Protein AF-A0A7W0UFA8-F1 (afdb_monomer)

Solvent-accessible surface area (backbone atoms only — not comparable to full-atom values): 11078 Å² total; per-residue (Å²): 133,54,75,65,62,53,49,52,20,58,76,68,72,37,83,83,63,71,42,66,44,76,64,46,65,54,36,19,33,92,69,75,31,88,87,31,41,49,61,68,54,39,19,53,44,44,36,49,55,52,53,55,46,68,70,37,88,43,50,78,44,80,35,72,32,54,64,55,21,47,93,88,48,96,62,42,24,28,31,14,41,70,89,60,52,76,38,68,24,38,62,35,35,54,64,59,41,61,88,69,33,77,72,45,38,75,44,79,46,62,36,61,44,69,34,50,75,46,78,47,73,45,61,83,45,59,81,84,49,60,69,65,39,66,31,43,34,40,39,38,34,23,49,95,85,42,77,78,43,68,49,69,55,73,36,38,32,35,91,83,23,34,35,60,52,58,45,69,89,38,58,51,60,57,72,38,68,33,40,37,41,35,42,34,35,48,95,86,53,81,70,48,76,40,54,30,37,39,40,25,83

Mean predicted aligned error: 6.09 Å

Radius of gyration: 20.64 Å; Cα contacts (8 Å, |Δi|>4): 390; chains: 1; bounding box: 48×46×49 Å

pLDDT: mean 93.76, std 4.7, range [60.41, 98.56]

Sequence (201 aa):
MGRFEEAVDSWFKRKGTRMWITEYGHEVRQDGEPKGVSRAQQAAYATQALALAKADLRVDMFVWFVFRDHVTSEWQSGLLTRAGAPKASLAKWRAAALSVDARNAIFTLRGGTSSPSLSVPLREYATSTDVGAEVGITYRVRLRGKVVAIGQPATVLGSDAVVRFTLTGFRPARKTTYTVEIEANTANLDPVGRTLTLITT

Foldseek 3Di:
DDPVQVVVCVVVVHHLAADEQAEDFFADCVQPDVPTDHLVVRLVVLLVVLVVLVVDPSYDYHDYHAQEADPPDPGHRHCAHNVRHGGSNVVSNVVNCPVVPVQQEEAEEAAQDAFDKDKHAPVVCVVPPDFFAKKWKWKFKDAPNDTPAIDIDIFTQHPRRITMGTSHGDGGHAQGKIKMWMWIDGPPDDIDIYIYIYGHD

Secondary structure (DSSP, 8-state):
--HHHHHHHHHTTSTT--EEEEEE---BGGGT-TTSBPHHHHHHHHHHHHHHHHH-TTEEEEEES-SB--TT-S----SB-TT-PBPHHHHHHHHHHGGG-GGGPEEEE-TT-SS-EEEEE-GGGTTTS-TT-EEEEEEEEEETTEEEEEE--EEE--TTSEEEEE-TT--PPTT-EEEEEEEEE-SSS--EEEEEEEEE-

Nearest PDB structures (foldseek):
  6xi3-assembly1_AAA  TM=5.636E-01  e=5.780E-03  Marinobacter nauticus ATCC 49840
  5jtw-assembly1_A  TM=6.525E-01  e=1.842E-01  Homo sapiens
  5f7u-assembly1_A  TM=5.021E-01  e=1.279E-01  Listeria monocytogenes EGD-e
  4kwu-assembly1_A  TM=5.055E-01  e=1.631E-01  Listeria monocytogenes EGD-e
  4kmq-assembly1_A  TM=4.827E-01  e=2.210E-01  Listeria monocytogenes EGD-e

Structure (mmCIF, N/CA/C/O backbone):
data_AF-A0A7W0UFA8-F1
#
_entry.id   AF-A0A7W0UFA8-F1
#
loop_
_atom_site.group_PDB
_atom_site.id
_atom_site.type_symbol
_atom_site.label_atom_id
_atom_site.label_alt_id
_atom_site.label_comp_id
_atom_site.label_asym_id
_atom_site.label_entity_id
_atom_site.label_seq_id
_atom_site.pdbx_PDB_ins_code
_atom_site.Cartn_x
_atom_site.Cartn_y
_atom_site.Cartn_z
_atom_site.occupancy
_atom_site.B_iso_or_equiv
_atom_site.auth_seq_id
_atom_site.auth_comp_id
_atom_site.auth_asym_id
_atom_site.auth_atom_id
_atom_site.pdbx_PDB_model_num
ATOM 1 N N . MET A 1 1 ? 9.976 -24.525 6.731 1.00 60.41 1 MET A N 1
ATOM 2 C CA . MET A 1 1 ? 10.592 -23.204 6.502 1.00 60.41 1 MET A CA 1
ATOM 3 C C . MET A 1 1 ? 11.558 -23.377 5.343 1.00 60.41 1 MET A C 1
ATOM 5 O O . MET A 1 1 ? 12.129 -24.457 5.251 1.00 60.41 1 MET A O 1
ATOM 9 N N . GLY A 1 2 ? 11.623 -22.442 4.395 1.00 81.81 2 GLY A N 1
ATOM 10 C CA . GLY A 1 2 ? 12.485 -22.598 3.223 1.00 81.81 2 GLY A CA 1
ATOM 11 C C . GLY A 1 2 ? 13.965 -22.361 3.539 1.00 81.81 2 GLY A C 1
ATOM 12 O O . GLY A 1 2 ? 14.320 -21.776 4.562 1.00 81.81 2 GLY A O 1
ATOM 13 N N . ARG A 1 3 ? 14.839 -22.802 2.621 1.00 90.69 3 ARG A N 1
ATOM 14 C CA . ARG A 1 3 ? 16.299 -22.596 2.700 1.00 90.69 3 ARG A CA 1
ATOM 15 C C . ARG A 1 3 ? 16.669 -21.112 2.800 1.00 90.69 3 ARG A C 1
ATOM 17 O O . ARG A 1 3 ? 17.662 -20.767 3.430 1.00 90.69 3 ARG A O 1
ATOM 24 N N . PHE A 1 4 ? 15.889 -20.244 2.158 1.00 87.81 4 PHE A N 1
ATOM 25 C CA . PHE A 1 4 ? 16.111 -18.802 2.169 1.00 87.81 4 PHE A CA 1
ATOM 26 C C . PHE A 1 4 ? 15.917 -18.224 3.575 1.00 87.81 4 PHE A C 1
ATOM 28 O O . PHE A 1 4 ? 16.803 -17.556 4.099 1.00 87.81 4 PHE A O 1
ATOM 35 N N . GLU A 1 5 ? 14.807 -18.549 4.227 1.00 90.12 5 GLU A N 1
ATOM 36 C CA . GLU A 1 5 ? 14.469 -18.067 5.562 1.00 90.12 5 GLU A CA 1
ATOM 37 C C . GLU A 1 5 ? 15.446 -18.581 6.627 1.00 90.12 5 GLU A C 1
ATOM 39 O O . GLU A 1 5 ? 15.797 -17.843 7.549 1.00 90.12 5 GLU A O 1
ATOM 44 N N . GLU A 1 6 ? 15.916 -19.824 6.489 1.00 92.38 6 GLU A N 1
ATOM 45 C CA . GLU A 1 6 ? 16.973 -20.390 7.337 1.00 92.38 6 GLU A CA 1
ATOM 46 C C . GLU A 1 6 ? 18.308 -19.655 7.159 1.00 92.38 6 GLU A C 1
ATOM 48 O O . GLU A 1 6 ? 18.964 -19.327 8.150 1.00 92.38 6 GLU A O 1
ATOM 53 N N . ALA A 1 7 ? 18.695 -19.347 5.917 1.00 93.38 7 ALA A N 1
ATOM 54 C CA . ALA A 1 7 ? 19.919 -18.603 5.628 1.00 93.38 7 ALA A CA 1
ATOM 55 C C . ALA A 1 7 ? 19.866 -17.176 6.191 1.00 93.38 7 ALA A C 1
ATOM 57 O O . ALA A 1 7 ? 20.811 -16.738 6.846 1.00 93.38 7 ALA A O 1
ATOM 58 N N . VAL A 1 8 ? 18.741 -16.477 6.008 1.00 92.88 8 VAL A N 1
ATOM 59 C CA . VAL A 1 8 ? 18.529 -15.137 6.571 1.00 92.88 8 VAL A CA 1
ATOM 60 C C . VAL A 1 8 ? 18.618 -15.183 8.097 1.00 92.88 8 VAL A C 1
ATOM 62 O O . VAL A 1 8 ? 19.341 -14.387 8.695 1.00 92.88 8 VAL A O 1
ATOM 65 N N . ASP A 1 9 ? 17.945 -16.133 8.748 1.00 93.94 9 ASP A N 1
ATOM 66 C CA . ASP A 1 9 ? 17.995 -16.238 10.209 1.00 93.94 9 ASP A CA 1
ATOM 67 C C . ASP A 1 9 ? 19.408 -16.543 10.723 1.00 93.94 9 ASP A C 1
ATOM 69 O O . ASP A 1 9 ? 19.808 -16.031 11.772 1.00 93.94 9 ASP A O 1
ATOM 73 N N . SER A 1 10 ? 20.179 -17.335 9.972 1.00 94.69 10 SER A N 1
ATOM 74 C CA . SER A 1 10 ? 21.582 -17.623 10.266 1.00 94.69 10 SER A CA 1
ATOM 75 C C . SER A 1 10 ? 22.456 -16.370 10.161 1.00 94.69 10 SER A C 1
ATOM 77 O O . SER A 1 10 ? 23.166 -16.040 11.114 1.00 94.69 10 SER A O 1
ATOM 79 N N . TRP A 1 11 ? 22.368 -15.626 9.054 1.00 95.06 11 TRP A N 1
ATOM 80 C CA . TRP A 1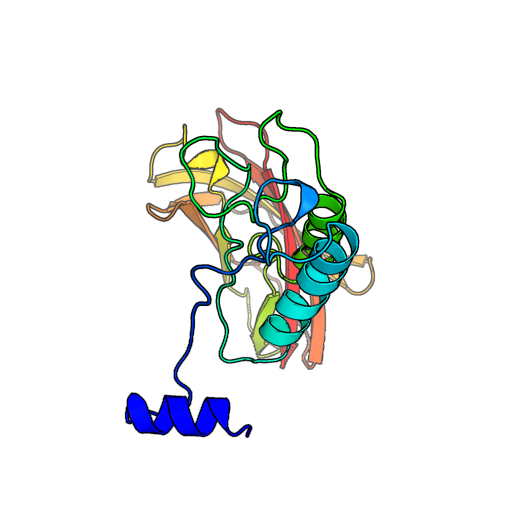 11 ? 23.177 -14.425 8.824 1.00 95.06 11 TRP A CA 1
ATOM 81 C C . TRP A 1 11 ? 22.894 -13.320 9.837 1.00 95.06 11 TRP A C 1
ATOM 83 O O . TRP A 1 11 ? 23.826 -12.718 10.370 1.00 95.06 11 TRP A O 1
ATOM 93 N N . PHE A 1 12 ? 21.620 -13.089 10.153 1.00 94.50 12 PHE A N 1
ATOM 94 C CA . PHE A 1 12 ? 21.216 -12.067 11.119 1.00 94.50 12 PHE A CA 1
ATOM 95 C C . PHE A 1 12 ? 21.231 -12.560 12.571 1.00 94.50 12 PHE A C 1
ATOM 97 O O . PHE A 1 12 ? 20.963 -11.776 13.481 1.00 94.50 12 PHE A O 1
ATOM 104 N N . LYS A 1 13 ? 21.537 -13.845 12.806 1.00 95.50 13 LYS A N 1
ATOM 105 C CA . LYS A 1 13 ? 21.514 -14.495 14.127 1.00 95.50 13 LYS A CA 1
ATOM 106 C C . LYS A 1 13 ? 20.195 -14.254 14.880 1.00 95.50 13 LYS A C 1
ATOM 108 O O . LYS A 1 13 ? 20.180 -14.098 16.101 1.00 95.50 13 LYS A O 1
ATOM 113 N N . ARG A 1 14 ? 19.075 -14.212 14.152 1.00 93.31 14 ARG A N 1
ATOM 114 C CA . ARG A 1 14 ? 17.737 -13.918 14.685 1.00 93.31 14 ARG A CA 1
ATOM 115 C C . ARG A 1 14 ? 16.679 -14.691 13.917 1.00 93.31 14 ARG A C 1
ATOM 117 O O . ARG A 1 14 ? 16.683 -14.671 12.696 1.00 93.31 14 ARG A O 1
ATOM 124 N N . LYS A 1 15 ? 15.731 -15.303 14.632 1.00 92.12 15 LYS A N 1
ATOM 125 C CA . LYS A 1 15 ? 14.577 -15.965 14.009 1.00 92.12 15 LYS A CA 1
ATOM 126 C C . LYS A 1 15 ? 13.552 -14.953 13.508 1.00 92.12 15 LYS A C 1
ATOM 128 O O . LYS A 1 15 ? 13.276 -13.964 14.188 1.00 92.12 15 LYS A O 1
ATOM 133 N N . GLY A 1 16 ? 12.939 -15.236 12.363 1.00 89.56 16 GLY A N 1
ATOM 134 C CA . GLY A 1 16 ? 11.832 -14.426 11.847 1.00 89.56 16 GLY A CA 1
ATOM 135 C C . GLY A 1 16 ? 12.276 -13.022 11.445 1.00 89.56 16 GLY A C 1
ATOM 136 O O . GLY A 1 16 ? 11.582 -12.040 11.717 1.00 89.56 16 GLY A O 1
ATOM 137 N N . THR A 1 17 ? 13.465 -12.901 10.857 1.00 91.31 17 THR A N 1
ATOM 138 C CA . THR A 1 17 ? 13.932 -11.616 10.331 1.00 91.31 17 THR A CA 1
ATOM 139 C C . THR A 1 17 ? 12.982 -11.134 9.234 1.00 91.31 17 THR A C 1
ATOM 141 O O . THR A 1 17 ? 12.703 -11.857 8.280 1.00 91.31 17 THR A O 1
ATOM 144 N N . ARG A 1 18 ? 12.441 -9.926 9.425 1.00 91.25 18 ARG A N 1
ATOM 145 C CA . ARG A 1 18 ? 11.517 -9.255 8.503 1.00 91.25 18 ARG A CA 1
ATOM 146 C C . ARG A 1 18 ? 12.339 -8.554 7.426 1.00 91.25 18 ARG A C 1
ATOM 148 O O . ARG A 1 18 ? 13.419 -8.050 7.727 1.00 91.25 18 ARG A O 1
ATOM 155 N N . MET A 1 19 ? 11.850 -8.537 6.195 1.00 90.75 19 MET A N 1
ATOM 156 C CA . MET A 1 19 ? 12.609 -8.140 5.013 1.00 90.75 19 MET A CA 1
ATOM 157 C C . MET A 1 19 ? 11.814 -7.183 4.142 1.00 90.75 19 MET A C 1
ATOM 159 O O . MET A 1 19 ? 10.598 -7.306 3.991 1.00 90.75 19 MET A O 1
ATOM 163 N N . TRP A 1 20 ? 12.527 -6.240 3.539 1.00 94.94 20 TRP A N 1
ATOM 164 C CA . TRP A 1 20 ? 12.010 -5.352 2.508 1.00 94.94 20 TRP A CA 1
ATOM 165 C C . TRP A 1 20 ? 12.733 -5.675 1.206 1.00 94.94 20 TRP A C 1
ATOM 167 O O . TRP A 1 20 ? 13.962 -5.692 1.169 1.00 94.94 20 TRP A O 1
ATOM 177 N N . ILE A 1 21 ? 11.979 -5.913 0.137 1.00 95.19 21 ILE A N 1
ATOM 178 C CA . ILE A 1 21 ? 12.517 -5.951 -1.222 1.00 95.19 21 ILE A CA 1
ATOM 179 C C . ILE A 1 21 ? 12.482 -4.509 -1.712 1.00 95.19 21 ILE A C 1
ATOM 181 O O . ILE A 1 21 ? 11.461 -4.025 -2.203 1.00 95.19 21 ILE A O 1
ATOM 185 N N . THR A 1 22 ? 13.572 -3.791 -1.462 1.00 94.94 22 THR A N 1
ATOM 186 C CA . THR A 1 22 ? 13.651 -2.344 -1.694 1.00 94.94 22 THR A CA 1
ATOM 187 C C . THR A 1 22 ? 13.805 -1.985 -3.162 1.00 94.94 22 THR A C 1
ATOM 189 O O . THR A 1 22 ? 13.474 -0.866 -3.533 1.00 94.94 22 THR A O 1
ATOM 192 N N . GLU A 1 23 ? 14.274 -2.919 -3.990 1.00 93.25 23 GLU A N 1
ATOM 193 C CA . GLU A 1 23 ? 14.414 -2.748 -5.433 1.00 93.25 23 GLU A CA 1
ATOM 194 C C . GLU A 1 23 ? 14.242 -4.104 -6.128 1.00 93.25 23 GLU A C 1
ATOM 196 O O . GLU A 1 23 ? 14.901 -5.087 -5.784 1.00 93.25 23 GLU A O 1
ATOM 201 N N . TYR A 1 24 ? 13.342 -4.171 -7.108 1.00 95.00 24 TYR A N 1
ATOM 202 C CA . TYR A 1 24 ? 13.196 -5.323 -7.993 1.00 95.00 24 TYR A CA 1
ATOM 203 C C . TYR A 1 24 ? 12.727 -4.894 -9.377 1.00 95.00 24 TYR A C 1
ATOM 205 O O . TYR A 1 24 ? 11.734 -4.182 -9.506 1.00 95.00 24 TYR A O 1
ATOM 213 N N . GLY A 1 25 ? 13.368 -5.384 -10.430 1.00 94.81 25 GLY A N 1
ATOM 214 C CA . GLY A 1 25 ? 12.921 -5.152 -11.796 1.00 94.81 25 GLY A CA 1
ATOM 215 C C . GLY A 1 25 ? 13.626 -6.079 -12.772 1.00 94.81 25 GLY A C 1
ATOM 216 O O . 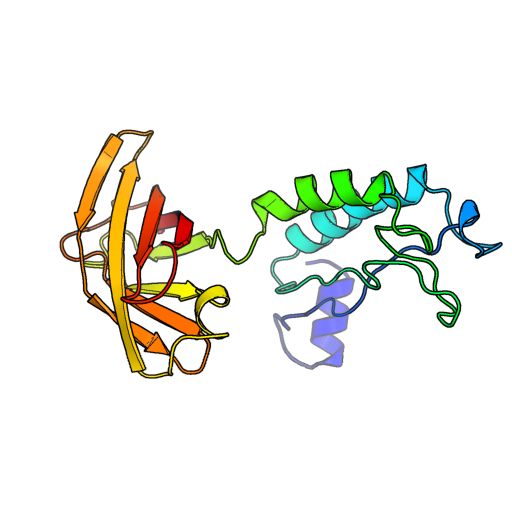GLY A 1 25 ? 14.730 -6.548 -12.512 1.00 94.81 25 GLY A O 1
ATOM 217 N N . HIS A 1 26 ? 12.988 -6.331 -13.912 1.00 95.62 26 HIS A N 1
ATOM 218 C CA . HIS A 1 26 ? 13.623 -7.038 -15.020 1.00 95.62 26 HIS A CA 1
ATOM 219 C C . HIS A 1 26 ? 13.903 -6.075 -16.162 1.00 95.62 26 HIS A C 1
ATOM 221 O O . HIS A 1 26 ? 12.975 -5.451 -16.687 1.00 95.62 26 HIS A O 1
ATOM 227 N N . GLU A 1 27 ? 15.174 -6.005 -16.534 1.00 94.88 27 GLU A N 1
ATOM 228 C CA . GLU A 1 27 ? 15.679 -5.367 -17.744 1.00 94.88 27 GLU A CA 1
ATOM 229 C C . GLU A 1 27 ? 14.989 -5.906 -18.991 1.00 94.88 27 GLU A C 1
ATOM 231 O O . GLU A 1 27 ? 14.721 -7.108 -19.101 1.00 94.88 27 GLU A O 1
ATOM 236 N N . VAL A 1 28 ? 14.719 -5.027 -19.952 1.00 95.38 28 VAL A N 1
ATOM 237 C CA . VAL A 1 28 ? 13.964 -5.379 -21.153 1.00 95.38 28 VAL A CA 1
ATOM 238 C C . VAL A 1 28 ? 14.796 -5.197 -22.414 1.00 95.38 28 VAL A C 1
ATOM 240 O O . VAL A 1 28 ? 15.276 -4.108 -22.724 1.00 95.38 28 VAL A O 1
ATOM 243 N N . ARG A 1 29 ? 14.871 -6.258 -23.222 1.00 95.12 29 ARG A N 1
ATOM 244 C CA . ARG A 1 29 ? 15.657 -6.271 -24.461 1.00 95.12 29 ARG A CA 1
ATOM 245 C C . ARG A 1 29 ? 15.218 -5.242 -25.478 1.00 95.12 29 ARG A C 1
ATOM 247 O O . ARG A 1 29 ? 16.051 -4.568 -26.071 1.00 95.12 29 ARG A O 1
ATOM 254 N N . GLN A 1 30 ? 13.911 -5.101 -25.666 1.00 93.69 30 GLN A N 1
ATOM 255 C CA . GLN A 1 30 ? 13.349 -4.119 -26.594 1.00 93.69 30 GLN A CA 1
ATOM 256 C C . GLN A 1 30 ? 13.585 -2.666 -26.155 1.00 93.69 30 GLN A C 1
ATOM 258 O O . GLN A 1 30 ? 13.349 -1.766 -26.955 1.00 93.69 30 GLN A O 1
ATOM 263 N N . ASP A 1 31 ? 14.010 -2.443 -24.908 1.00 91.88 31 ASP A N 1
ATOM 264 C CA . ASP A 1 31 ? 14.190 -1.114 -24.320 1.00 91.88 31 ASP A CA 1
ATOM 265 C C . ASP A 1 31 ? 15.667 -0.716 -24.177 1.00 91.88 31 ASP A C 1
ATOM 267 O O . ASP A 1 31 ? 15.958 0.374 -23.692 1.00 91.88 31 ASP A O 1
ATOM 271 N N . GLY A 1 32 ? 16.593 -1.547 -24.670 1.00 89.00 32 GLY A N 1
ATOM 272 C CA . GLY A 1 32 ? 18.019 -1.223 -24.732 1.00 89.00 32 GLY A CA 1
ATOM 273 C C . GLY A 1 32 ? 18.937 -2.191 -23.994 1.00 89.00 32 GLY A C 1
ATOM 274 O O . GLY A 1 32 ? 20.137 -1.965 -24.032 1.00 89.00 32 GLY A O 1
ATOM 275 N N . GLU A 1 33 ? 18.405 -3.262 -23.391 1.00 92.69 33 GLU A N 1
ATOM 276 C CA . GLU A 1 33 ? 19.184 -4.214 -22.583 1.00 92.69 33 GLU A CA 1
ATOM 277 C C . GLU A 1 33 ? 19.422 -5.530 -23.333 1.00 92.69 33 GLU A C 1
ATOM 279 O O . GLU A 1 33 ? 18.569 -6.417 -23.291 1.00 92.69 33 GLU A O 1
ATOM 284 N N . PRO A 1 34 ? 20.556 -5.750 -24.025 1.00 91.81 34 PRO A N 1
ATOM 285 C CA . PRO A 1 34 ? 20.700 -6.879 -24.954 1.00 91.81 34 PRO A CA 1
ATOM 286 C C . PRO A 1 34 ? 20.419 -8.255 -24.324 1.00 91.81 34 PRO A C 1
ATOM 288 O O . PRO A 1 34 ? 19.867 -9.150 -24.975 1.00 91.81 34 PRO A O 1
ATOM 291 N N . LYS A 1 35 ? 20.748 -8.409 -23.035 1.00 94.19 35 LYS A N 1
ATOM 292 C CA . LYS A 1 35 ? 20.532 -9.629 -22.238 1.00 94.19 35 LYS A CA 1
ATOM 293 C C . LYS A 1 35 ? 19.223 -9.628 -21.439 1.00 94.19 35 LYS A C 1
ATOM 295 O O . LYS A 1 35 ? 18.912 -10.624 -20.792 1.00 94.19 35 LYS A O 1
ATOM 300 N N . GLY A 1 36 ? 18.444 -8.554 -21.524 1.00 95.12 36 GLY A N 1
ATOM 301 C CA . GLY A 1 36 ? 17.157 -8.408 -20.864 1.00 95.12 36 GLY A CA 1
ATOM 302 C C . GLY A 1 36 ? 16.108 -9.395 -21.372 1.00 95.12 36 GLY A C 1
ATOM 303 O O . GLY A 1 36 ? 16.267 -10.083 -22.390 1.00 95.12 36 GLY A O 1
ATOM 304 N N . VAL A 1 37 ? 14.993 -9.454 -20.656 1.00 97.25 37 VAL A N 1
ATOM 305 C CA . VAL A 1 37 ? 13.836 -10.275 -21.014 1.00 97.25 37 VAL A CA 1
ATOM 306 C C . VAL A 1 37 ? 12.999 -9.588 -22.095 1.00 97.25 37 VAL A C 1
ATOM 308 O O . VAL A 1 37 ? 13.169 -8.409 -22.397 1.00 97.25 37 VAL A O 1
ATOM 311 N N . SER A 1 38 ? 12.062 -10.312 -22.703 1.00 97.31 38 SER A N 1
ATOM 312 C CA . SER A 1 38 ? 11.037 -9.663 -23.528 1.00 97.31 38 SER A CA 1
ATOM 313 C C . SER A 1 38 ? 10.046 -8.871 -22.665 1.00 97.31 38 SER A C 1
ATOM 315 O O . SER A 1 38 ? 9.770 -9.251 -21.528 1.00 97.31 38 SER A O 1
ATOM 317 N N . ARG A 1 39 ? 9.408 -7.831 -23.218 1.00 95.75 39 ARG A N 1
ATOM 318 C CA . ARG A 1 39 ? 8.292 -7.124 -22.544 1.00 95.75 39 ARG A CA 1
ATOM 319 C C . ARG A 1 39 ? 7.181 -8.065 -22.048 1.00 95.75 39 ARG A C 1
ATOM 321 O O . ARG A 1 39 ? 6.591 -7.818 -21.000 1.00 95.75 39 ARG A O 1
ATOM 328 N N . ALA A 1 40 ? 6.906 -9.149 -22.777 1.00 97.19 40 ALA A N 1
ATOM 329 C CA . ALA A 1 40 ? 5.928 -10.159 -22.369 1.00 97.19 40 ALA A CA 1
ATOM 330 C C . ALA A 1 40 ? 6.391 -10.945 -21.130 1.00 97.19 40 ALA A C 1
ATOM 332 O O . ALA A 1 40 ? 5.624 -11.111 -20.182 1.00 97.19 40 ALA A O 1
ATOM 333 N N . GLN A 1 41 ? 7.659 -11.365 -21.101 1.00 98.19 41 GLN A N 1
ATOM 334 C CA . GLN A 1 41 ? 8.260 -11.998 -19.924 1.00 98.19 41 GLN A CA 1
ATOM 335 C C . GLN A 1 41 ? 8.299 -11.043 -18.730 1.00 98.19 41 GLN A C 1
ATOM 337 O O . GLN A 1 41 ? 7.919 -11.446 -17.638 1.00 98.19 41 GLN A O 1
ATOM 342 N N . GLN A 1 42 ? 8.659 -9.771 -18.933 1.00 97.88 42 GLN A N 1
ATOM 343 C CA . GLN A 1 42 ? 8.627 -8.758 -17.874 1.00 97.88 42 GLN A CA 1
ATOM 344 C C . GLN A 1 42 ? 7.233 -8.668 -17.233 1.00 97.88 42 GLN A C 1
ATOM 346 O O . GLN A 1 42 ? 7.106 -8.624 -16.012 1.00 97.88 42 GLN A O 1
ATOM 351 N N . ALA A 1 43 ? 6.174 -8.686 -18.049 1.00 97.62 43 ALA A N 1
ATOM 352 C CA . ALA A 1 43 ? 4.799 -8.637 -17.564 1.00 97.62 43 ALA A CA 1
ATOM 353 C C . ALA A 1 43 ? 4.391 -9.895 -16.779 1.00 97.62 43 ALA A C 1
ATOM 355 O O . ALA A 1 43 ? 3.707 -9.778 -15.763 1.00 97.62 43 ALA A O 1
ATOM 356 N N . ALA A 1 44 ? 4.821 -11.082 -17.218 1.00 97.94 44 ALA A N 1
ATOM 357 C CA . ALA A 1 44 ? 4.598 -12.328 -16.485 1.00 97.94 44 ALA A CA 1
ATOM 358 C C . ALA A 1 44 ? 5.352 -12.339 -15.146 1.00 97.94 44 ALA A C 1
ATOM 360 O O . ALA A 1 44 ? 4.774 -12.648 -14.101 1.00 97.94 44 ALA A O 1
ATOM 361 N N . TYR A 1 45 ? 6.622 -11.933 -15.162 1.00 97.38 45 TYR A N 1
ATOM 362 C CA . TYR A 1 45 ? 7.465 -11.911 -13.974 1.00 97.38 45 TYR A CA 1
ATOM 363 C C . TYR A 1 45 ? 7.026 -10.857 -12.957 1.00 97.38 45 TYR A C 1
ATOM 365 O O . TYR A 1 45 ? 7.101 -11.125 -11.765 1.00 97.38 45 TYR A O 1
ATOM 373 N N . ALA A 1 46 ? 6.471 -9.716 -13.381 1.00 95.38 46 ALA A N 1
ATOM 374 C CA . ALA A 1 46 ? 5.894 -8.735 -12.458 1.00 95.38 46 ALA A CA 1
ATOM 375 C C . ALA A 1 46 ? 4.786 -9.342 -11.576 1.00 95.38 46 ALA A C 1
ATOM 377 O O . ALA A 1 46 ? 4.740 -9.097 -10.372 1.00 95.38 46 ALA A O 1
ATOM 378 N N . THR A 1 47 ? 3.915 -10.177 -12.154 1.00 95.69 47 THR A N 1
ATOM 379 C CA . THR A 1 47 ? 2.895 -10.906 -11.386 1.00 95.69 47 THR A CA 1
ATOM 380 C C . THR A 1 47 ? 3.516 -12.003 -10.520 1.00 95.69 47 THR A C 1
ATOM 382 O O . THR A 1 47 ? 3.158 -12.130 -9.350 1.00 95.69 47 THR A O 1
ATOM 385 N N . GLN A 1 48 ? 4.450 -12.784 -11.070 1.00 97.19 48 GLN A N 1
ATOM 386 C CA . GLN A 1 48 ? 5.095 -13.887 -10.354 1.00 97.19 48 GLN A CA 1
ATOM 387 C C . GLN A 1 48 ? 5.894 -13.407 -9.136 1.00 97.19 48 GLN A C 1
ATOM 389 O O . GLN A 1 48 ? 5.741 -13.961 -8.050 1.00 97.19 48 GLN A O 1
ATOM 394 N N . ALA A 1 49 ? 6.717 -12.372 -9.299 1.00 95.50 49 ALA A N 1
ATOM 395 C CA . ALA A 1 49 ? 7.566 -11.828 -8.246 1.00 95.50 49 ALA A CA 1
ATOM 396 C C . ALA A 1 49 ? 6.737 -11.334 -7.059 1.00 95.50 49 ALA A C 1
ATOM 398 O O . ALA A 1 49 ? 7.026 -11.679 -5.914 1.00 95.50 49 ALA A O 1
ATOM 399 N N . LEU A 1 50 ? 5.657 -10.596 -7.332 1.00 94.38 50 LEU A N 1
ATOM 400 C CA . LEU A 1 50 ? 4.786 -10.106 -6.272 1.00 94.38 50 LEU A CA 1
ATOM 401 C C . LEU A 1 50 ? 4.002 -11.238 -5.596 1.00 94.38 50 LEU A C 1
ATOM 403 O O . LEU A 1 50 ? 3.789 -11.188 -4.389 1.00 94.38 50 LEU A O 1
ATOM 407 N N . ALA A 1 51 ? 3.606 -12.279 -6.337 1.00 95.06 51 ALA A N 1
ATOM 408 C CA . ALA A 1 51 ? 2.966 -13.459 -5.755 1.00 95.06 51 ALA A CA 1
ATOM 409 C C . ALA A 1 51 ? 3.911 -14.229 -4.816 1.00 95.06 51 ALA A C 1
ATOM 411 O O . ALA A 1 51 ? 3.486 -14.639 -3.737 1.00 95.06 51 ALA A O 1
ATOM 412 N N . LEU A 1 52 ? 5.185 -14.381 -5.195 1.00 94.06 52 LEU A N 1
ATOM 413 C CA . LEU A 1 52 ? 6.213 -14.991 -4.347 1.00 94.06 52 LEU A CA 1
ATOM 414 C C . LEU A 1 52 ? 6.454 -14.158 -3.084 1.00 94.06 52 LEU A C 1
ATOM 416 O O . LEU A 1 52 ? 6.412 -14.701 -1.985 1.00 94.06 52 LEU A O 1
ATOM 420 N N . ALA A 1 53 ? 6.623 -12.842 -3.232 1.00 93.94 53 ALA A N 1
ATOM 421 C CA . ALA A 1 53 ? 6.803 -11.932 -2.105 1.00 93.94 53 ALA A CA 1
ATOM 422 C C . ALA A 1 53 ? 5.600 -11.951 -1.151 1.00 93.94 53 ALA A C 1
ATOM 424 O O . ALA A 1 53 ? 5.770 -12.036 0.057 1.00 93.94 53 ALA A O 1
ATOM 425 N N . LYS A 1 54 ? 4.376 -11.947 -1.690 1.00 90.94 54 LYS A N 1
ATOM 426 C CA . LYS A 1 54 ? 3.137 -12.025 -0.905 1.00 90.94 54 LYS A CA 1
ATOM 427 C C . LYS A 1 54 ? 3.013 -13.330 -0.110 1.00 90.94 54 LYS A C 1
ATOM 429 O O . LYS A 1 54 ? 2.377 -13.338 0.941 1.00 90.94 54 LYS A O 1
ATOM 434 N N . ALA A 1 55 ? 3.544 -14.436 -0.628 1.00 91.00 55 ALA A N 1
ATOM 435 C CA . ALA A 1 55 ? 3.468 -15.737 0.031 1.00 91.00 55 ALA A CA 1
ATOM 436 C C . ALA A 1 55 ? 4.428 -15.857 1.229 1.00 91.00 55 ALA A C 1
ATOM 438 O O . ALA A 1 55 ? 4.169 -16.654 2.131 1.00 91.00 55 ALA A O 1
ATOM 439 N N . ASP A 1 56 ? 5.504 -15.066 1.260 1.00 90.31 56 ASP A N 1
ATOM 440 C CA . ASP A 1 56 ? 6.447 -15.030 2.375 1.00 90.31 56 ASP A CA 1
ATOM 441 C C . ASP A 1 56 ? 6.033 -13.972 3.412 1.00 90.31 56 ASP A C 1
ATOM 443 O O . ASP A 1 56 ? 6.174 -12.768 3.210 1.00 90.31 56 ASP A O 1
ATOM 447 N N . LEU A 1 57 ? 5.570 -14.430 4.579 1.00 86.88 57 LEU A N 1
ATOM 448 C CA . LEU A 1 57 ? 5.131 -13.571 5.689 1.00 86.88 57 LEU A CA 1
ATOM 449 C C . LEU A 1 57 ? 6.254 -12.722 6.312 1.00 86.88 57 LEU A C 1
ATOM 451 O O . LEU A 1 57 ? 5.993 -11.907 7.205 1.00 86.88 57 LEU A O 1
ATOM 455 N N . ARG A 1 58 ? 7.509 -12.933 5.908 1.00 90.62 58 ARG A N 1
ATOM 456 C CA . ARG A 1 58 ? 8.639 -12.100 6.316 1.00 90.62 58 ARG A CA 1
ATOM 457 C C . ARG A 1 58 ? 8.812 -10.876 5.427 1.00 90.62 58 ARG A C 1
ATOM 459 O O . ARG A 1 58 ? 9.514 -9.965 5.857 1.00 90.62 58 ARG A O 1
ATOM 466 N N . VAL A 1 59 ? 8.214 -10.838 4.236 1.00 92.69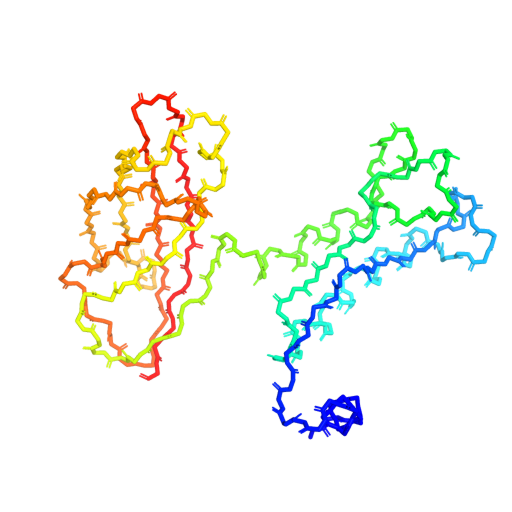 59 VAL A N 1
ATOM 467 C CA . VAL A 1 59 ? 8.320 -9.697 3.321 1.00 92.69 59 VAL A CA 1
ATOM 468 C C . VAL A 1 59 ? 7.246 -8.662 3.643 1.00 92.69 59 VAL A C 1
ATOM 470 O O . VAL A 1 59 ? 6.053 -8.911 3.497 1.00 92.69 59 VAL A O 1
ATOM 473 N N . ASP A 1 60 ? 7.688 -7.472 4.039 1.00 89.88 60 ASP A N 1
ATOM 474 C CA . ASP A 1 60 ? 6.797 -6.382 4.464 1.00 89.88 60 ASP A CA 1
ATOM 475 C C . ASP A 1 60 ? 6.572 -5.334 3.389 1.00 89.88 60 ASP A C 1
ATOM 477 O O . ASP A 1 60 ? 5.579 -4.608 3.409 1.00 89.88 60 ASP A O 1
ATOM 481 N N . MET A 1 61 ? 7.517 -5.234 2.461 1.00 91.94 61 MET A N 1
ATOM 482 C CA . MET A 1 61 ? 7.501 -4.236 1.412 1.00 91.94 61 MET A CA 1
ATOM 483 C C . MET A 1 61 ? 8.142 -4.801 0.155 1.00 91.94 61 MET A C 1
ATOM 485 O O . MET A 1 61 ? 9.158 -5.494 0.217 1.00 91.94 61 MET A O 1
ATOM 489 N N . PHE A 1 62 ? 7.550 -4.454 -0.982 1.00 94.62 62 PHE A N 1
ATOM 490 C CA . PHE A 1 62 ? 8.099 -4.705 -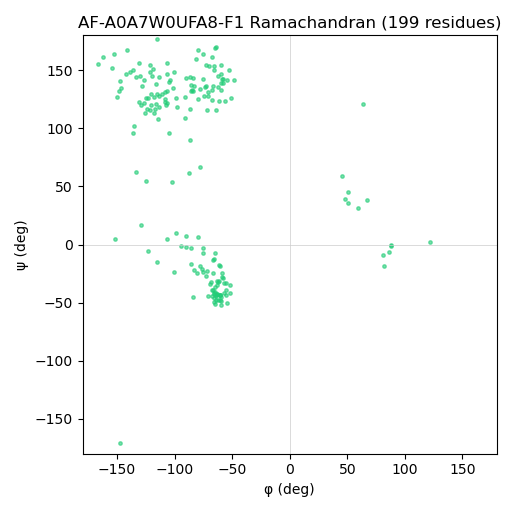2.301 1.00 94.62 62 PHE A CA 1
ATOM 491 C C . PHE A 1 62 ? 8.039 -3.410 -3.099 1.00 94.62 62 PHE A C 1
ATOM 493 O O . PHE A 1 62 ? 6.960 -2.852 -3.307 1.00 94.62 62 PHE A O 1
ATOM 500 N N . VAL A 1 63 ? 9.188 -2.956 -3.582 1.00 94.38 63 VAL A N 1
ATOM 501 C CA . VAL A 1 63 ? 9.306 -1.767 -4.421 1.00 94.38 63 VAL A CA 1
ATOM 502 C C . VAL A 1 63 ? 9.812 -2.185 -5.795 1.00 94.38 63 VAL A C 1
ATOM 504 O O . VAL A 1 63 ? 10.887 -2.767 -5.939 1.00 94.38 63 VAL A O 1
ATOM 507 N N . TRP A 1 64 ? 9.014 -1.888 -6.822 1.00 94.56 64 TRP A N 1
ATOM 508 C CA . TRP A 1 64 ? 9.441 -2.064 -8.205 1.00 94.56 64 TRP A CA 1
ATOM 509 C C . TRP A 1 64 ? 10.490 -1.005 -8.561 1.00 94.56 64 TRP A C 1
ATOM 511 O O . TRP A 1 64 ? 10.257 0.192 -8.382 1.00 94.56 64 TRP A O 1
ATOM 521 N N . PHE A 1 65 ? 11.630 -1.449 -9.080 1.00 90.38 65 PHE A N 1
ATOM 522 C CA . PHE A 1 65 ? 12.740 -0.595 -9.470 1.00 90.38 65 PHE A CA 1
ATOM 523 C C . PHE A 1 65 ? 12.473 0.047 -10.836 1.00 90.38 65 PHE A C 1
ATOM 525 O O . PHE A 1 65 ? 12.209 -0.646 -11.823 1.00 90.38 65 PHE A O 1
ATOM 532 N N . VAL A 1 66 ? 12.555 1.383 -10.858 1.00 92.81 66 VAL A N 1
ATOM 533 C CA . VAL A 1 66 ? 12.245 2.292 -11.975 1.00 92.81 66 VAL A CA 1
ATOM 534 C C . VAL A 1 66 ? 10.771 2.258 -12.405 1.00 92.81 66 VAL A C 1
ATOM 536 O O . VAL A 1 66 ? 10.230 1.248 -12.843 1.00 92.81 66 VAL A O 1
ATOM 539 N N . PHE A 1 67 ? 10.091 3.407 -12.342 1.00 95.44 67 PHE A N 1
ATOM 540 C CA . PHE A 1 67 ? 8.727 3.517 -12.874 1.00 95.44 67 PHE A CA 1
ATOM 541 C C . PHE A 1 67 ? 8.717 3.796 -14.382 1.00 95.44 67 PHE A C 1
ATOM 543 O O . PHE A 1 67 ? 7.991 3.142 -15.131 1.00 95.44 67 PHE A O 1
ATOM 550 N N . ARG A 1 68 ? 9.557 4.731 -14.835 1.00 96.62 68 ARG A N 1
ATOM 551 C CA . ARG A 1 68 ? 9.761 5.079 -16.243 1.00 96.62 68 ARG A CA 1
ATOM 552 C C . ARG A 1 68 ? 11.232 4.915 -16.583 1.00 96.62 68 ARG A C 1
ATOM 554 O O . ARG A 1 68 ? 12.071 5.513 -15.918 1.00 96.62 68 ARG A O 1
ATOM 561 N N . ASP A 1 69 ? 11.506 4.137 -17.621 1.00 96.00 69 ASP A N 1
ATOM 562 C CA . ASP A 1 69 ? 12.830 4.032 -18.228 1.00 96.00 69 ASP A CA 1
ATOM 563 C C . ASP A 1 69 ? 13.432 5.418 -18.488 1.00 96.00 69 ASP A C 1
ATOM 565 O O . ASP A 1 69 ? 12.736 6.340 -18.921 1.00 96.00 69 ASP A O 1
ATOM 569 N N . HIS A 1 70 ? 14.736 5.566 -18.279 1.00 93.56 70 HIS A N 1
ATOM 570 C CA . HIS A 1 70 ? 15.416 6.841 -18.477 1.00 93.56 70 HIS A CA 1
ATOM 571 C C . HIS A 1 70 ? 16.658 6.674 -19.344 1.00 93.56 70 HIS A C 1
ATOM 573 O O . HIS A 1 70 ? 17.346 5.660 -19.260 1.00 93.56 70 HIS A O 1
ATOM 579 N N . VAL A 1 71 ? 16.963 7.678 -20.171 1.00 88.38 71 VAL A N 1
ATOM 580 C CA . VAL A 1 71 ? 18.106 7.631 -21.100 1.00 88.38 71 VAL A CA 1
ATOM 581 C C . VAL A 1 71 ? 19.451 7.532 -20.378 1.00 88.38 71 VAL A C 1
ATOM 583 O O . VAL A 1 71 ? 20.366 6.906 -20.891 1.00 88.38 71 VAL A O 1
ATOM 586 N N . THR A 1 72 ? 19.553 8.109 -19.178 1.00 88.81 72 THR A N 1
ATOM 587 C CA . THR A 1 72 ? 20.769 8.052 -18.348 1.00 88.81 72 THR A CA 1
ATOM 588 C C . THR A 1 72 ? 20.795 6.861 -17.394 1.00 88.81 72 THR A C 1
ATOM 590 O O . THR A 1 72 ? 21.736 6.733 -16.621 1.00 88.81 72 THR A O 1
ATOM 593 N N . SER A 1 73 ? 19.741 6.042 -17.365 1.00 86.06 73 SER A N 1
ATOM 594 C CA . SER A 1 73 ? 19.732 4.840 -16.540 1.00 86.06 73 SER A CA 1
ATOM 595 C C . SER A 1 73 ? 20.388 3.708 -17.317 1.00 86.06 73 SER A C 1
ATOM 597 O O . SER A 1 73 ? 20.037 3.461 -18.467 1.00 86.06 73 SER A O 1
ATOM 599 N N . GLU A 1 74 ? 21.300 2.992 -16.674 1.00 84.31 74 GLU A N 1
ATOM 600 C CA . GLU A 1 74 ? 21.863 1.750 -17.211 1.00 84.31 74 GLU A CA 1
ATOM 601 C C . GLU A 1 74 ? 20.925 0.549 -17.006 1.00 84.31 74 GLU A C 1
ATOM 603 O O . GLU A 1 74 ? 21.334 -0.571 -17.257 1.00 84.31 74 GLU A O 1
ATOM 608 N N . TRP A 1 75 ? 19.696 0.769 -16.511 1.00 89.19 75 TRP A N 1
ATOM 609 C CA . TRP A 1 75 ? 18.770 -0.302 -16.153 1.00 89.19 75 TRP A CA 1
ATOM 610 C C . TRP A 1 75 ? 17.343 -0.011 -16.637 1.00 89.19 75 TRP A C 1
ATOM 612 O O . TRP A 1 75 ? 16.551 0.679 -15.984 1.00 89.19 75 TRP A O 1
ATOM 622 N N . GLN A 1 76 ? 16.975 -0.552 -17.797 1.00 94.06 76 GLN A N 1
ATOM 623 C CA . GLN A 1 76 ? 15.668 -0.308 -18.429 1.00 94.06 76 GLN A CA 1
ATOM 624 C C . GLN A 1 76 ? 14.584 -1.296 -17.948 1.00 94.06 76 GLN A C 1
ATOM 626 O O . GLN A 1 76 ? 14.029 -2.083 -18.726 1.00 94.06 76 GLN A O 1
ATOM 631 N N . SER A 1 77 ? 14.275 -1.279 -16.644 1.00 95.62 77 SER A N 1
ATOM 632 C CA . SER A 1 77 ? 13.228 -2.117 -16.021 1.00 95.62 77 SER A CA 1
ATOM 633 C C . SER A 1 77 ? 11.895 -1.410 -15.787 1.00 95.62 77 SER A C 1
ATOM 635 O O . SER A 1 77 ? 11.010 -1.965 -15.128 1.00 95.62 77 SER A O 1
ATOM 637 N N . GLY A 1 78 ? 11.725 -0.205 -16.324 1.00 96.75 78 GLY A N 1
ATOM 638 C CA . GLY A 1 78 ? 10.543 0.620 -16.141 1.00 96.75 78 GLY A CA 1
ATOM 639 C C . GLY A 1 78 ? 9.245 -0.104 -16.479 1.00 96.75 78 GLY A C 1
ATOM 640 O O . GLY A 1 78 ? 9.200 -0.961 -17.366 1.00 96.75 78 GLY A O 1
ATOM 641 N N . LEU A 1 79 ? 8.166 0.280 -15.797 1.00 97.31 79 LEU A N 1
ATOM 642 C CA . LEU A 1 79 ? 6.792 -0.060 -16.187 1.00 97.31 79 LEU A CA 1
ATOM 643 C C . LEU A 1 79 ? 6.300 0.830 -17.341 1.00 97.31 79 LEU A C 1
ATOM 645 O O . LEU A 1 79 ? 5.348 0.484 -18.043 1.00 97.31 79 LEU A O 1
ATOM 649 N N . LEU A 1 80 ? 6.968 1.964 -17.555 1.00 97.69 80 LEU A N 1
ATOM 650 C CA . LEU A 1 80 ? 6.841 2.829 -18.719 1.00 97.69 80 LEU A CA 1
ATOM 651 C C . LEU A 1 80 ? 8.147 2.817 -19.521 1.00 97.69 80 LEU A C 1
ATOM 653 O O . LEU A 1 80 ? 9.235 2.788 -18.949 1.00 97.69 80 LEU A O 1
ATOM 657 N N . THR A 1 81 ? 8.027 2.887 -20.844 1.00 95.69 81 THR A N 1
ATOM 658 C CA . THR A 1 81 ? 9.149 3.157 -21.763 1.00 95.69 81 THR A CA 1
ATOM 659 C C . THR A 1 81 ? 9.740 4.556 -21.544 1.00 95.69 81 THR A C 1
ATOM 661 O O . THR A 1 81 ? 9.113 5.398 -20.896 1.00 95.69 81 THR A O 1
ATOM 664 N N . ARG A 1 82 ? 10.888 4.857 -22.173 1.00 94.25 82 ARG A N 1
ATOM 665 C CA . ARG A 1 82 ? 11.538 6.185 -22.114 1.00 94.25 82 ARG A CA 1
ATOM 666 C C . ARG A 1 82 ? 10.616 7.325 -22.552 1.00 94.25 82 ARG A C 1
ATOM 668 O O . ARG A 1 82 ? 10.583 8.378 -21.925 1.00 94.25 82 ARG A O 1
ATOM 675 N N . ALA A 1 83 ? 9.808 7.084 -23.586 1.00 94.31 83 ALA A N 1
ATOM 676 C CA . ALA A 1 83 ? 8.816 8.037 -24.089 1.00 94.31 83 ALA A CA 1
ATOM 677 C C . ALA A 1 83 ? 7.563 8.144 -23.196 1.00 94.31 83 ALA A C 1
ATOM 679 O O . ALA A 1 83 ? 6.660 8.927 -23.471 1.00 94.31 83 ALA A O 1
ATOM 680 N N . GLY A 1 84 ? 7.473 7.341 -22.133 1.00 95.69 84 GLY A N 1
ATOM 681 C CA . GLY A 1 84 ? 6.339 7.325 -21.220 1.00 95.69 84 GLY A CA 1
ATOM 682 C C . GLY A 1 84 ? 5.193 6.408 -21.608 1.00 95.69 84 GLY A C 1
ATOM 683 O O . GLY A 1 84 ? 4.241 6.306 -20.837 1.00 95.69 84 GLY A O 1
ATOM 684 N N . ALA A 1 85 ? 5.281 5.718 -22.746 1.00 96.88 85 ALA A N 1
ATOM 685 C CA . ALA A 1 85 ? 4.280 4.734 -23.133 1.00 96.88 85 ALA A CA 1
ATOM 686 C C . ALA A 1 85 ? 4.236 3.581 -22.109 1.00 96.88 85 ALA A C 1
ATOM 688 O O . ALA A 1 85 ? 5.304 3.090 -21.717 1.00 96.88 85 ALA A O 1
ATOM 689 N N . PRO A 1 86 ? 3.042 3.132 -21.682 1.00 97.75 86 PRO A N 1
ATOM 690 C CA . PRO A 1 86 ? 2.909 2.032 -20.739 1.00 97.75 86 PRO A CA 1
ATOM 691 C C . PRO A 1 86 ? 3.358 0.710 -21.360 1.00 97.75 86 PRO A C 1
ATOM 693 O O . PRO A 1 86 ? 2.941 0.349 -22.460 1.00 97.75 86 PRO A O 1
ATOM 696 N N . LYS A 1 87 ? 4.181 -0.047 -20.631 1.00 97.12 87 LYS A N 1
ATOM 697 C CA . LYS A 1 87 ? 4.487 -1.441 -20.965 1.00 97.12 87 LYS A CA 1
ATOM 698 C C . LYS A 1 87 ? 3.365 -2.347 -20.449 1.00 97.12 87 LYS A C 1
ATOM 700 O O . LYS A 1 87 ? 2.641 -2.002 -19.514 1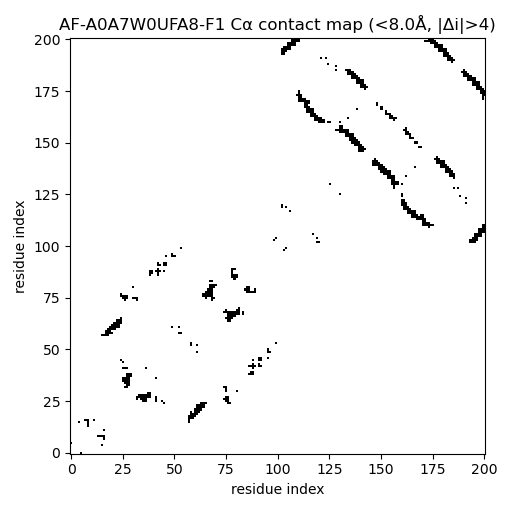.00 97.12 87 LYS A O 1
ATOM 705 N N . ALA A 1 88 ? 3.249 -3.554 -21.007 1.00 97.12 88 ALA A N 1
ATOM 706 C CA . ALA A 1 88 ? 2.273 -4.550 -20.543 1.00 97.12 88 ALA A CA 1
ATOM 707 C C . ALA A 1 88 ? 2.444 -4.905 -19.049 1.00 97.12 88 ALA A C 1
ATOM 709 O O . ALA A 1 88 ? 1.471 -5.232 -18.363 1.00 97.12 88 ALA A O 1
ATOM 710 N N . SER A 1 89 ? 3.671 -4.793 -18.534 1.00 97.25 89 SER A N 1
ATOM 711 C CA . SER A 1 89 ? 4.003 -4.982 -17.123 1.00 97.25 89 SER A CA 1
ATOM 712 C C . SER A 1 89 ? 3.298 -3.990 -16.200 1.00 97.25 89 SER A C 1
ATOM 714 O O . SER A 1 89 ? 2.928 -4.393 -15.103 1.00 97.25 89 SER A O 1
ATOM 716 N N . LEU A 1 90 ? 2.998 -2.755 -16.627 1.00 97.62 90 LEU A N 1
ATOM 717 C CA . LEU A 1 90 ? 2.270 -1.789 -15.793 1.00 97.62 90 LEU A CA 1
ATOM 718 C C . LEU A 1 90 ? 0.883 -2.309 -15.399 1.00 97.62 90 LEU A C 1
ATOM 720 O O . LEU A 1 90 ? 0.501 -2.256 -14.230 1.00 97.62 90 LEU A O 1
ATOM 724 N N . ALA A 1 91 ? 0.118 -2.810 -16.371 1.00 97.06 91 ALA A N 1
ATOM 725 C CA . ALA A 1 91 ? -1.230 -3.313 -16.122 1.00 97.06 91 ALA A CA 1
ATOM 726 C C . ALA A 1 91 ? -1.202 -4.559 -15.221 1.00 97.06 91 ALA A C 1
ATOM 728 O O . ALA A 1 91 ? -1.994 -4.665 -14.283 1.00 97.06 91 ALA A O 1
ATOM 729 N N . LYS A 1 92 ? -0.255 -5.474 -15.468 1.00 97.12 92 LYS A N 1
ATOM 730 C CA . LYS A 1 92 ? -0.063 -6.686 -14.658 1.00 97.12 92 LYS A CA 1
ATOM 731 C C . LYS A 1 92 ? 0.389 -6.373 -13.233 1.00 97.12 92 LYS A C 1
ATOM 733 O O . LYS A 1 92 ? -0.156 -6.950 -12.295 1.00 97.12 92 LYS A O 1
ATOM 738 N N . TRP A 1 93 ? 1.316 -5.430 -13.072 1.00 95.31 93 TRP A N 1
ATOM 739 C CA . TRP A 1 93 ? 1.776 -4.936 -11.778 1.00 95.31 93 TRP A CA 1
ATOM 740 C C . TRP A 1 93 ? 0.622 -4.337 -10.974 1.00 95.31 93 TRP A C 1
ATOM 742 O O . TRP A 1 93 ? 0.365 -4.775 -9.856 1.00 95.31 93 TRP A O 1
ATOM 752 N N . ARG A 1 94 ? -0.137 -3.403 -11.568 1.00 93.88 94 ARG A N 1
ATOM 753 C CA . ARG A 1 94 ? -1.301 -2.782 -10.918 1.00 93.88 94 ARG A CA 1
ATOM 754 C C . ARG A 1 94 ? -2.293 -3.832 -10.433 1.00 93.88 94 ARG A C 1
ATOM 756 O O . ARG A 1 94 ? -2.671 -3.800 -9.271 1.00 93.88 94 ARG A O 1
ATOM 763 N N . ALA A 1 95 ? -2.680 -4.771 -11.297 1.00 93.56 95 ALA A N 1
ATOM 764 C CA . ALA A 1 95 ? -3.634 -5.818 -10.940 1.00 93.56 95 ALA A CA 1
ATOM 765 C C . ALA A 1 95 ? -3.131 -6.707 -9.789 1.00 93.56 95 ALA A C 1
ATOM 767 O O . ALA A 1 95 ? -3.888 -6.994 -8.864 1.00 93.56 95 ALA A O 1
ATOM 768 N N . ALA A 1 96 ? -1.857 -7.111 -9.816 1.00 92.81 96 ALA A N 1
ATOM 769 C CA . ALA A 1 96 ? -1.269 -7.941 -8.766 1.00 92.81 96 ALA A CA 1
ATOM 770 C C . ALA A 1 96 ? -1.153 -7.187 -7.424 1.00 92.81 96 ALA A C 1
ATOM 772 O O . ALA A 1 96 ? -1.435 -7.755 -6.365 1.00 92.81 96 ALA A O 1
ATOM 773 N N . ALA A 1 97 ? -0.796 -5.900 -7.472 1.00 91.56 97 ALA A N 1
ATOM 774 C CA . ALA A 1 97 ? -0.577 -5.063 -6.296 1.00 91.56 97 ALA A CA 1
ATOM 775 C C . ALA A 1 97 ? -1.860 -4.679 -5.551 1.00 91.56 97 ALA A C 1
ATOM 777 O O . ALA A 1 97 ? -1.794 -4.426 -4.354 1.00 91.56 97 ALA A O 1
ATOM 778 N N . LEU A 1 98 ? -3.032 -4.697 -6.201 1.00 86.31 98 LEU A N 1
ATOM 779 C CA . LEU A 1 98 ? -4.306 -4.318 -5.566 1.00 86.31 98 LEU A CA 1
ATOM 780 C C . LEU A 1 98 ? -4.570 -5.057 -4.248 1.00 86.31 98 LEU A C 1
ATOM 782 O O . LEU A 1 98 ? -5.012 -4.451 -3.277 1.00 86.31 98 LEU A O 1
ATOM 786 N N . SER A 1 99 ? -4.283 -6.362 -4.205 1.00 82.62 99 SER A N 1
ATOM 787 C CA . SER A 1 99 ? -4.545 -7.198 -3.023 1.00 82.62 99 SER A CA 1
ATOM 788 C C . SER A 1 99 ? -3.566 -6.989 -1.862 1.00 82.62 99 SER A C 1
ATOM 790 O O . SER A 1 99 ? -3.755 -7.577 -0.800 1.00 82.62 99 SER A O 1
ATOM 792 N N . VAL A 1 100 ? -2.508 -6.208 -2.084 1.00 84.00 100 VAL A N 1
ATOM 793 C CA . VAL A 1 100 ? -1.445 -5.897 -1.117 1.00 84.00 100 VAL A CA 1
ATOM 794 C C . VAL A 1 100 ? -1.200 -4.388 -1.026 1.00 84.00 100 VAL A C 1
ATOM 796 O O . VAL A 1 100 ? -0.170 -3.951 -0.522 1.00 84.00 100 VAL A O 1
ATOM 799 N N . ASP A 1 101 ? -2.141 -3.579 -1.519 1.00 84.56 101 ASP A N 1
ATOM 800 C CA . ASP A 1 101 ? -2.070 -2.128 -1.419 1.00 84.56 101 ASP A CA 1
ATOM 801 C C . ASP A 1 101 ? -2.130 -1.733 0.058 1.00 84.56 101 ASP A C 1
ATOM 803 O O . ASP A 1 101 ? -3.142 -1.939 0.728 1.00 84.56 101 ASP A O 1
ATOM 807 N N . ALA A 1 102 ? -1.048 -1.143 0.565 1.00 77.69 102 ALA A N 1
ATOM 808 C CA . ALA A 1 102 ? -0.951 -0.717 1.957 1.00 77.69 102 ALA A CA 1
ATOM 809 C C . ALA A 1 102 ? -2.013 0.332 2.345 1.00 77.69 102 ALA A C 1
ATOM 811 O O . ALA A 1 102 ? -2.294 0.513 3.529 1.00 77.69 102 ALA A O 1
ATOM 812 N N . ARG A 1 103 ? -2.639 1.008 1.370 1.00 82.06 103 ARG A N 1
ATOM 813 C CA . ARG A 1 103 ? -3.781 1.908 1.602 1.00 82.06 103 ARG A CA 1
ATOM 814 C C . ARG A 1 103 ? -5.064 1.136 1.926 1.00 82.06 103 ARG A C 1
ATOM 816 O O . ARG A 1 103 ? -5.913 1.650 2.645 1.00 82.06 103 ARG A O 1
ATOM 823 N N . ASN A 1 104 ? -5.181 -0.103 1.452 1.00 82.69 104 ASN A N 1
ATOM 824 C CA . ASN A 1 104 ? -6.298 -1.014 1.707 1.00 82.69 104 ASN A CA 1
ATOM 825 C C . ASN A 1 104 ? -5.903 -2.065 2.756 1.00 82.69 104 ASN A C 1
ATOM 827 O O . ASN A 1 104 ? -5.975 -3.273 2.522 1.00 82.69 104 ASN A O 1
ATOM 831 N N . ALA A 1 105 ? -5.421 -1.595 3.908 1.00 84.12 105 ALA A N 1
ATOM 832 C CA . ALA A 1 105 ? -4.781 -2.443 4.905 1.00 84.12 105 ALA A CA 1
ATOM 833 C C . ALA A 1 105 ? -5.693 -3.563 5.447 1.00 84.12 105 ALA A C 1
ATOM 835 O O . ALA A 1 105 ? -6.908 -3.403 5.617 1.00 84.12 105 ALA A O 1
ATOM 836 N N . ILE A 1 106 ? -5.062 -4.698 5.763 1.00 87.75 106 ILE A N 1
ATOM 837 C CA . ILE A 1 106 ? -5.674 -5.824 6.470 1.00 87.75 106 ILE A CA 1
ATOM 838 C C . ILE A 1 106 ? -5.305 -5.712 7.952 1.00 87.75 106 ILE A C 1
ATOM 840 O O . ILE A 1 106 ? -4.135 -5.793 8.317 1.00 87.75 106 ILE A O 1
ATOM 844 N N . PHE A 1 107 ? -6.307 -5.557 8.810 1.00 90.12 107 PHE A N 1
ATOM 845 C CA . PHE A 1 107 ? -6.160 -5.541 10.259 1.00 90.12 107 PHE A CA 1
ATOM 846 C C . PHE A 1 107 ? -6.512 -6.910 10.826 1.00 90.12 107 PHE A C 1
ATOM 848 O O . PHE A 1 107 ? -7.618 -7.401 10.608 1.00 90.12 107 PHE A O 1
ATOM 855 N N . THR A 1 108 ? -5.604 -7.495 11.604 1.00 91.62 108 THR A N 1
ATOM 856 C CA . THR A 1 108 ? -5.875 -8.715 12.373 1.00 91.62 108 THR A CA 1
ATOM 857 C C . THR A 1 108 ? -6.002 -8.358 13.846 1.00 91.62 108 THR A C 1
ATOM 859 O O . THR A 1 108 ? -5.066 -7.815 14.430 1.00 91.62 108 THR A O 1
ATOM 862 N N . LEU A 1 109 ? -7.140 -8.668 14.468 1.00 94.00 109 LEU A N 1
ATOM 863 C CA . LEU A 1 109 ? -7.349 -8.432 15.900 1.00 94.00 109 LEU A CA 1
ATOM 864 C C . LEU A 1 109 ? -8.126 -9.559 16.577 1.00 94.00 109 LEU A C 1
ATOM 866 O O . LEU A 1 109 ? -8.717 -10.412 15.927 1.00 94.00 109 LEU A O 1
ATOM 870 N N . ARG A 1 110 ? -8.149 -9.569 17.909 1.00 95.81 110 ARG A N 1
ATOM 871 C CA . ARG A 1 110 ? -8.911 -10.559 18.679 1.00 95.81 110 ARG A CA 1
ATOM 872 C C . ARG A 1 110 ? -10.415 -10.299 18.560 1.00 95.81 110 ARG A C 1
ATOM 874 O O . ARG A 1 110 ? -10.867 -9.180 18.826 1.00 95.81 110 ARG A O 1
ATOM 881 N N . GLY A 1 111 ? -11.212 -11.322 18.255 1.00 96.12 111 GLY A N 1
ATOM 882 C CA . GLY A 1 111 ? -12.669 -11.193 18.304 1.00 96.12 111 GLY A CA 1
ATOM 883 C C . GLY A 1 111 ? -13.173 -10.813 19.703 1.00 96.12 111 GLY A C 1
ATOM 884 O O . GLY A 1 111 ? -12.694 -11.321 20.719 1.00 96.12 111 GLY A O 1
ATOM 885 N N . GLY A 1 112 ? -14.151 -9.912 19.761 1.00 96.44 112 GLY A N 1
ATOM 886 C CA . GLY A 1 112 ? -14.701 -9.346 20.994 1.00 96.44 112 GLY A CA 1
ATOM 887 C C . GLY A 1 112 ? -13.969 -8.102 21.510 1.00 96.44 112 GLY A C 1
ATOM 888 O O . GLY A 1 112 ? -14.383 -7.545 22.527 1.00 96.44 112 GLY A O 1
ATOM 889 N N . THR A 1 113 ? -12.911 -7.641 20.833 1.00 97.12 113 THR A N 1
ATOM 890 C CA . THR A 1 113 ? -12.265 -6.354 21.150 1.00 97.12 113 THR A CA 1
ATOM 891 C C . THR A 1 113 ? -13.294 -5.225 21.080 1.00 97.12 113 THR A C 1
ATOM 893 O O . THR A 1 113 ? -13.955 -5.058 20.060 1.00 97.12 113 THR A O 1
ATOM 896 N N . SER A 1 114 ? -13.466 -4.470 22.164 1.00 97.06 114 SER A N 1
ATOM 897 C CA . SER A 1 114 ? -14.381 -3.324 22.180 1.00 97.06 114 SER A CA 1
ATOM 898 C C . SER A 1 114 ? -13.740 -2.131 21.481 1.00 97.06 114 SER A C 1
ATOM 900 O O . SER A 1 114 ? -12.588 -1.827 21.780 1.00 97.06 114 SER A O 1
ATOM 902 N N . SER A 1 115 ? -14.482 -1.450 20.605 1.00 97.06 115 SER A N 1
ATOM 903 C CA . SER A 1 115 ? -14.069 -0.208 19.936 1.00 97.06 115 SER A CA 1
ATOM 904 C C . SER A 1 115 ? -12.634 -0.259 19.383 1.00 97.06 115 SER A C 1
ATOM 906 O O . SER A 1 115 ? -11.788 0.530 19.808 1.00 97.06 115 SER A O 1
ATOM 908 N N . PRO A 1 116 ? -12.312 -1.209 18.483 1.00 97.19 116 PRO A N 1
ATOM 909 C CA . PRO A 1 116 ? -10.944 -1.407 18.014 1.00 97.19 116 PRO A CA 1
ATOM 910 C C . PRO A 1 116 ? -10.369 -0.143 17.359 1.00 97.19 116 PRO A C 1
ATOM 912 O O . PRO A 1 116 ? -11.079 0.572 16.650 1.00 97.19 116 PRO A O 1
ATOM 915 N N . SER A 1 117 ? -9.079 0.108 17.595 1.00 96.25 117 SER A N 1
ATOM 916 C CA . SER A 1 117 ? -8.335 1.232 17.016 1.00 96.25 117 SER A CA 1
ATOM 917 C C . SER A 1 117 ? -7.773 0.872 15.643 1.00 96.25 117 S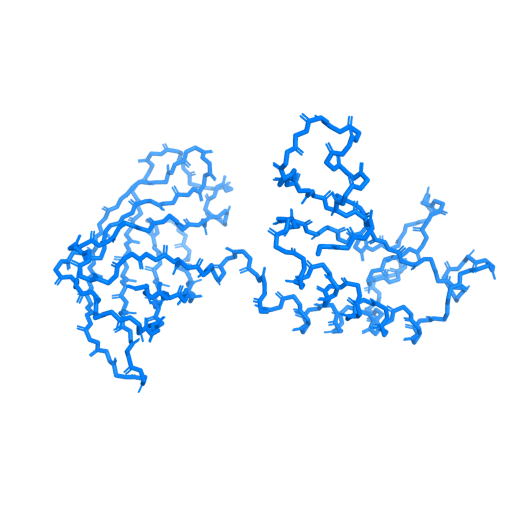ER A C 1
ATOM 919 O O . SER A 1 117 ? -7.245 -0.228 15.458 1.00 96.25 117 SER A O 1
ATOM 921 N N . LEU A 1 118 ? -7.880 1.800 14.696 1.00 95.44 118 LEU A N 1
ATOM 922 C CA . LEU A 1 118 ? -7.341 1.702 13.346 1.00 95.44 118 LEU A CA 1
ATOM 923 C C . LEU A 1 118 ? -6.342 2.835 13.097 1.00 95.44 118 LEU A C 1
ATOM 925 O O . LEU A 1 118 ? -6.544 3.966 13.540 1.00 95.44 118 LEU A O 1
ATOM 929 N N . SER A 1 119 ? -5.298 2.523 12.331 1.00 95.25 119 SER A N 1
ATOM 930 C CA . SER A 1 119 ? -4.286 3.476 11.867 1.00 95.25 119 SER A CA 1
ATOM 931 C C . SER A 1 119 ? -4.328 3.533 10.348 1.00 95.25 119 SER A C 1
ATOM 933 O O . SER A 1 119 ? -4.007 2.544 9.690 1.00 95.25 119 SER A O 1
ATOM 935 N N . VAL A 1 120 ? -4.739 4.661 9.779 1.00 94.12 120 VAL A N 1
ATOM 936 C CA . VAL A 1 120 ? -5.039 4.765 8.347 1.00 94.12 120 VAL A CA 1
ATOM 937 C C . VAL A 1 120 ? -4.150 5.824 7.697 1.00 94.12 120 VAL A C 1
ATOM 939 O O . VAL A 1 120 ? -4.204 6.986 8.102 1.00 94.12 120 VAL A O 1
ATOM 942 N N . PRO A 1 121 ? -3.316 5.460 6.705 1.00 93.62 121 PRO A N 1
ATOM 943 C CA . PRO A 1 121 ? -2.458 6.421 6.028 1.00 93.62 121 PRO A CA 1
ATOM 944 C C . PRO A 1 121 ? -3.269 7.310 5.076 1.00 93.62 121 PRO A C 1
ATOM 946 O O . PRO A 1 121 ? -3.972 6.812 4.189 1.00 93.62 121 PRO A O 1
ATOM 949 N N . LEU A 1 122 ? -3.106 8.625 5.221 1.00 92.75 122 LEU A N 1
ATOM 950 C CA . LEU A 1 122 ? -3.704 9.687 4.404 1.00 92.75 122 LEU A CA 1
ATOM 951 C C . LEU A 1 122 ? -2.597 10.597 3.851 1.00 92.75 122 LEU A C 1
ATOM 953 O O . LEU A 1 122 ? -2.590 11.808 4.061 1.00 92.75 122 LEU A O 1
ATOM 957 N N . ARG A 1 123 ? -1.610 9.999 3.170 1.00 91.12 123 ARG A N 1
ATOM 958 C CA . ARG A 1 123 ? -0.430 10.718 2.651 1.00 91.12 123 ARG A CA 1
ATOM 959 C C . ARG A 1 123 ? -0.790 11.840 1.677 1.00 91.12 123 ARG A C 1
ATOM 961 O O . ARG A 1 123 ? -0.028 12.787 1.558 1.00 91.12 123 ARG A O 1
ATOM 968 N N . GLU A 1 124 ? -1.944 11.749 1.027 1.00 90.06 124 GLU A N 1
ATOM 969 C CA . GLU A 1 124 ? -2.514 12.778 0.159 1.00 90.06 124 GLU A CA 1
ATOM 970 C C . GLU A 1 124 ? -2.742 14.104 0.900 1.00 90.06 124 GLU A C 1
ATOM 972 O O . GLU A 1 124 ? -2.659 15.158 0.287 1.00 90.06 124 GLU A O 1
ATOM 977 N N . TYR A 1 125 ? -2.971 14.074 2.216 1.00 92.75 125 TYR A N 1
ATOM 978 C CA . TYR A 1 125 ? -3.113 15.289 3.021 1.00 92.75 125 TYR A CA 1
ATOM 979 C C . TYR A 1 125 ? -1.773 15.880 3.454 1.00 92.75 125 TYR A C 1
ATOM 981 O O . TYR A 1 125 ? -1.689 17.081 3.688 1.00 92.75 125 TYR A O 1
ATOM 989 N N . ALA A 1 126 ? -0.697 15.090 3.485 1.00 89.62 126 ALA A N 1
ATOM 990 C CA . ALA A 1 126 ? 0.612 15.551 3.953 1.00 89.62 126 ALA A CA 1
ATOM 991 C C . ALA A 1 126 ? 1.255 16.628 3.064 1.00 89.62 126 ALA A C 1
ATOM 993 O O . ALA A 1 126 ? 2.250 17.230 3.455 1.00 89.62 126 ALA A O 1
ATOM 994 N N . THR A 1 127 ? 0.721 16.863 1.864 1.00 87.12 127 THR A N 1
ATOM 995 C CA . THR A 1 127 ? 1.218 17.897 0.950 1.00 87.12 127 THR A CA 1
ATOM 996 C C . THR A 1 127 ? 0.721 19.299 1.288 1.00 87.12 127 THR A C 1
ATOM 998 O O . THR A 1 127 ? 1.336 20.271 0.864 1.00 87.12 127 THR A O 1
ATOM 1001 N N . SER A 1 128 ? -0.414 19.413 1.977 1.00 88.06 128 SER A N 1
ATOM 1002 C CA . SER A 1 128 ? -1.170 20.674 2.081 1.00 88.06 128 SER A CA 1
ATOM 1003 C C . SER A 1 128 ? -1.989 20.808 3.369 1.00 88.06 128 SER A C 1
ATOM 1005 O O . SER A 1 128 ? -2.731 21.773 3.528 1.00 88.06 128 SER A O 1
ATOM 1007 N N . THR A 1 129 ? -1.874 19.849 4.286 1.00 91.50 129 THR A N 1
ATOM 1008 C CA . THR A 1 129 ? -2.497 19.871 5.612 1.00 91.50 129 THR A CA 1
ATOM 1009 C C . THR A 1 129 ? -1.409 19.793 6.673 1.00 91.50 129 THR A C 1
ATOM 1011 O O . THR A 1 129 ? -0.561 18.899 6.628 1.00 91.50 129 THR A O 1
ATOM 1014 N N . ASP A 1 130 ? -1.453 20.711 7.636 1.00 93.56 130 ASP A N 1
ATOM 1015 C CA . ASP A 1 130 ? -0.494 20.747 8.733 1.00 93.56 130 ASP A CA 1
ATOM 1016 C C . ASP A 1 130 ? -0.621 19.527 9.651 1.00 93.56 130 ASP A C 1
ATOM 1018 O O . ASP A 1 130 ? -1.698 18.959 9.864 1.00 93.56 130 ASP A O 1
ATOM 1022 N N . VAL A 1 131 ? 0.502 19.147 10.257 1.00 95.31 131 VAL A N 1
ATOM 1023 C CA . VAL A 1 131 ? 0.509 18.161 11.340 1.00 95.31 131 VAL A CA 1
ATOM 1024 C C . VAL A 1 131 ? -0.348 18.675 12.494 1.00 95.31 131 VAL A C 1
ATOM 1026 O O . VAL A 1 131 ? -0.208 19.817 12.923 1.00 95.31 131 VAL A O 1
ATOM 1029 N N . GLY A 1 132 ? -1.217 17.818 13.028 1.00 95.94 132 GLY A N 1
ATOM 1030 C CA . GLY A 1 132 ? -2.143 18.174 14.100 1.00 95.94 132 GLY A CA 1
ATOM 1031 C C . GLY A 1 132 ? -3.456 18.795 13.620 1.00 95.94 132 GLY A C 1
ATOM 1032 O O . GLY A 1 132 ? -4.357 18.964 14.438 1.00 95.94 132 GLY A O 1
ATOM 1033 N N . ALA A 1 133 ? -3.605 19.089 12.324 1.00 95.25 133 ALA A N 1
ATOM 1034 C CA . ALA A 1 133 ? -4.876 19.552 11.782 1.00 95.25 133 ALA A CA 1
ATOM 1035 C C . ALA A 1 133 ? -5.970 18.490 11.954 1.00 95.25 133 ALA A C 1
ATOM 1037 O O . ALA A 1 133 ? -5.712 17.284 11.850 1.00 95.25 133 ALA A O 1
ATOM 1038 N N . GLU A 1 134 ? -7.194 18.952 12.204 1.00 96.56 134 GLU A N 1
ATOM 1039 C CA . GLU A 1 134 ? -8.353 18.083 12.373 1.00 96.56 134 GLU A CA 1
ATOM 1040 C C . GLU A 1 134 ? -8.705 17.367 11.060 1.00 96.56 134 GLU A C 1
ATOM 1042 O O . GLU A 1 134 ? -8.730 17.957 9.977 1.00 96.56 134 GLU A O 1
ATOM 1047 N N . VAL A 1 135 ? -8.995 16.074 11.177 1.00 97.25 135 VAL A N 1
ATOM 1048 C CA . VAL A 1 135 ? -9.486 15.216 10.105 1.00 97.25 135 VAL A CA 1
ATOM 1049 C C . VAL A 1 135 ? -10.798 14.594 10.564 1.00 97.25 135 VAL A C 1
ATOM 1051 O O . VAL A 1 135 ? -10.833 13.812 11.522 1.00 97.25 135 VAL A O 1
ATOM 1054 N N . GLY A 1 136 ? -11.872 14.922 9.853 1.00 97.31 136 GLY A N 1
ATOM 1055 C CA . GLY A 1 136 ? -13.155 14.249 9.989 1.00 97.31 136 GLY A CA 1
ATOM 1056 C C . GLY A 1 136 ? -13.077 12.863 9.362 1.00 97.31 136 GLY A C 1
ATOM 1057 O O . GLY A 1 136 ? -12.501 12.690 8.288 1.00 97.31 136 GLY A O 1
ATOM 1058 N N . ILE A 1 137 ? -13.630 11.861 10.036 1.00 97.94 137 ILE A N 1
ATOM 1059 C CA . ILE A 1 137 ? -13.691 10.486 9.549 1.00 97.94 137 ILE A CA 1
ATOM 1060 C C . ILE A 1 137 ? -15.145 10.055 9.562 1.00 97.94 137 ILE A C 1
ATOM 1062 O O . ILE A 1 137 ? -15.770 10.083 10.609 1.00 97.94 137 ILE A O 1
ATOM 1066 N N . THR A 1 138 ? -15.668 9.568 8.444 1.00 98.00 138 THR A N 1
ATOM 1067 C CA . THR A 1 138 ? -16.885 8.753 8.407 1.00 98.00 138 THR A CA 1
ATOM 1068 C C . THR A 1 138 ? -16.488 7.320 8.090 1.00 98.00 138 THR A C 1
ATOM 1070 O O . THR A 1 138 ? -15.837 7.072 7.078 1.00 98.00 138 THR A O 1
ATOM 1073 N N . TYR A 1 139 ? -16.888 6.356 8.920 1.00 98.12 139 TYR A N 1
ATOM 1074 C CA . TYR A 1 139 ? -16.644 4.939 8.647 1.00 98.12 139 TYR A CA 1
ATOM 1075 C C . TYR A 1 139 ? -17.938 4.129 8.572 1.00 98.12 139 TYR A C 1
ATOM 1077 O O . TYR A 1 139 ? -18.905 4.401 9.283 1.00 98.12 139 TYR A O 1
ATOM 1085 N N . ARG A 1 140 ? -17.937 3.076 7.750 1.00 98.50 140 ARG A N 1
ATOM 1086 C CA . ARG A 1 140 ? -18.983 2.047 7.690 1.00 98.50 140 ARG A CA 1
ATOM 1087 C C . ARG A 1 140 ? -18.341 0.671 7.769 1.00 98.50 140 ARG A C 1
ATOM 1089 O O . ARG A 1 140 ? -17.553 0.293 6.907 1.00 98.50 140 ARG A O 1
ATOM 1096 N N . VAL A 1 141 ? -18.700 -0.098 8.790 1.00 98.44 141 VAL A N 1
ATOM 1097 C CA . VAL A 1 141 ? -18.296 -1.501 8.914 1.00 98.44 141 VAL A CA 1
ATOM 1098 C C . VAL A 1 141 ? -19.359 -2.366 8.259 1.00 98.44 141 VAL A C 1
ATOM 1100 O O . VAL A 1 141 ? -20.536 -2.275 8.611 1.00 98.44 141 VAL A O 1
ATOM 1103 N N . ARG A 1 142 ? -18.954 -3.235 7.336 1.00 98.56 142 ARG A N 1
ATOM 1104 C CA . ARG A 1 142 ? -19.830 -4.169 6.635 1.00 98.56 142 ARG A CA 1
ATOM 1105 C C . ARG A 1 142 ? -19.488 -5.615 6.945 1.00 98.56 142 ARG A C 1
ATOM 1107 O O . ARG A 1 142 ? -18.328 -6.016 6.909 1.00 98.56 142 ARG A O 1
ATOM 1114 N N . LEU A 1 143 ? -20.527 -6.414 7.151 1.00 97.94 143 LEU A N 1
ATOM 1115 C CA . LEU A 1 143 ? -20.465 -7.869 7.185 1.00 97.94 143 LEU A CA 1
ATOM 1116 C C . LEU A 1 143 ? -21.313 -8.411 6.036 1.00 97.94 143 LEU A C 1
ATOM 1118 O O . LEU A 1 143 ? -22.525 -8.200 6.008 1.00 97.94 143 LEU A O 1
ATOM 1122 N N . ARG A 1 144 ? -20.681 -9.108 5.082 1.00 95.25 144 ARG A N 1
ATOM 1123 C CA . ARG A 1 144 ? -21.365 -9.680 3.903 1.00 95.25 144 ARG A CA 1
ATOM 1124 C C . ARG A 1 144 ? -22.241 -8.639 3.177 1.00 95.25 144 ARG A C 1
ATOM 1126 O O . ARG A 1 144 ? -23.407 -8.8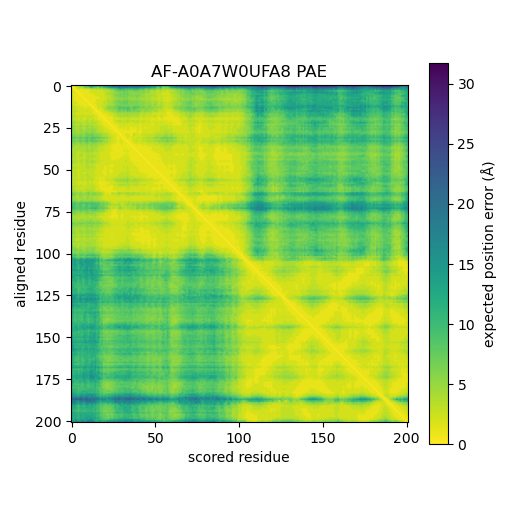83 2.886 1.00 95.25 144 ARG A O 1
ATOM 1133 N N . GLY A 1 145 ? -21.690 -7.441 2.970 1.00 93.69 145 GLY A N 1
ATOM 1134 C CA . GLY A 1 145 ? -22.356 -6.314 2.304 1.00 93.69 145 GLY A CA 1
ATOM 1135 C C . GLY A 1 145 ? -23.303 -5.483 3.181 1.00 93.69 145 GLY A C 1
ATOM 1136 O O . GLY A 1 145 ? -23.563 -4.325 2.852 1.00 93.69 145 GLY A O 1
ATOM 1137 N N . LYS A 1 146 ? -23.770 -6.003 4.324 1.00 97.62 146 LYS A N 1
ATOM 1138 C CA . LYS A 1 146 ? -24.662 -5.274 5.241 1.00 97.62 146 LYS A CA 1
ATOM 1139 C C . LYS A 1 146 ? -23.865 -4.394 6.194 1.00 97.62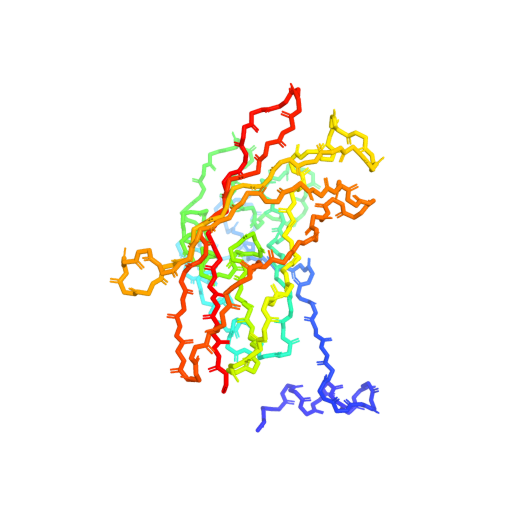 146 LYS A C 1
ATOM 1141 O O . LYS A 1 146 ? -22.913 -4.878 6.800 1.00 97.62 146 LYS A O 1
ATOM 1146 N N . VAL A 1 147 ? -24.267 -3.134 6.353 1.00 98.25 147 VAL A N 1
ATOM 1147 C CA . VAL A 1 147 ? -23.681 -2.236 7.361 1.00 98.25 147 VAL A CA 1
ATOM 1148 C C . VAL A 1 147 ? -24.066 -2.739 8.753 1.00 98.25 147 VAL A C 1
ATOM 1150 O O . VAL A 1 147 ? -25.246 -2.924 9.036 1.00 98.25 147 VAL A O 1
ATOM 1153 N N . VAL A 1 148 ? -23.069 -2.983 9.600 1.00 98.12 148 VAL A N 1
ATOM 1154 C CA . VAL A 1 148 ? -23.227 -3.458 10.987 1.00 98.12 148 VAL A CA 1
ATOM 1155 C C . VAL A 1 148 ? -22.741 -2.443 12.021 1.00 98.12 148 VAL A C 1
ATOM 1157 O O . VAL A 1 148 ? -23.060 -2.578 13.197 1.00 98.12 148 VAL A O 1
ATOM 1160 N N . ALA A 1 149 ? -21.983 -1.432 11.596 1.00 98.12 149 ALA A N 1
ATOM 1161 C CA . ALA A 1 149 ? -21.645 -0.266 12.403 1.00 98.12 149 ALA A CA 1
ATOM 1162 C C . ALA A 1 149 ? -21.342 0.933 11.498 1.00 98.12 149 ALA A C 1
ATOM 1164 O O . ALA A 1 149 ? -20.879 0.773 10.366 1.00 98.12 149 ALA A O 1
ATOM 1165 N N . ILE A 1 150 ? -21.584 2.129 12.019 1.00 98.25 150 ILE A N 1
ATOM 1166 C CA . ILE A 1 150 ? -21.273 3.414 11.396 1.00 98.25 150 ILE A CA 1
ATOM 1167 C C . ILE A 1 150 ? -20.818 4.367 12.497 1.00 98.25 150 ILE A C 1
ATOM 1169 O O . ILE A 1 150 ? -21.306 4.284 13.624 1.00 98.25 150 ILE A O 1
ATOM 1173 N N . GLY A 1 151 ? -19.899 5.267 12.182 1.00 97.88 151 GLY A N 1
ATOM 1174 C CA . GLY A 1 151 ? -19.492 6.312 13.109 1.00 97.88 151 GLY A CA 1
ATOM 1175 C C . GLY A 1 151 ? -18.784 7.449 12.398 1.00 97.88 151 GLY A C 1
ATOM 1176 O O . GLY A 1 151 ? -18.336 7.294 11.260 1.00 97.88 151 GLY A O 1
ATOM 1177 N N . GLN A 1 152 ? -18.722 8.589 13.084 1.00 97.56 152 GLN A N 1
ATOM 1178 C CA . GLN A 1 152 ? -18.154 9.820 12.544 1.00 97.56 152 GLN A CA 1
ATOM 1179 C C . GLN A 1 152 ? -17.188 10.506 13.529 1.00 97.56 152 GLN A C 1
ATOM 1181 O O . GLN A 1 152 ? -17.507 11.579 14.041 1.00 97.56 152 GLN A O 1
ATOM 1186 N N . PRO A 1 153 ? -16.065 9.872 13.919 1.00 97.12 153 PRO A N 1
ATOM 1187 C CA . PRO A 1 153 ? -15.114 10.519 14.813 1.00 97.12 153 PRO A CA 1
ATOM 1188 C C . PRO A 1 153 ? -14.334 11.629 14.094 1.00 97.12 153 PRO A C 1
ATOM 1190 O O . PRO A 1 153 ? -14.094 11.561 12.891 1.00 97.12 153 PRO A O 1
ATOM 1193 N N . ALA A 1 154 ? -13.862 12.604 14.864 1.00 96.44 154 ALA A N 1
ATOM 1194 C CA . ALA A 1 154 ? -12.780 13.490 14.454 1.00 96.44 154 ALA A CA 1
ATOM 1195 C C . ALA A 1 154 ? -11.468 13.019 15.100 1.00 96.44 154 ALA A C 1
ATOM 1197 O O . ALA A 1 154 ? -11.460 12.446 16.194 1.00 96.44 154 ALA A O 1
ATOM 1198 N N . THR A 1 155 ? -10.358 13.225 14.407 1.00 97.25 155 THR A N 1
ATOM 1199 C CA . THR A 1 155 ? -9.001 12.964 14.901 1.00 97.25 155 THR A CA 1
ATOM 1200 C C . THR A 1 155 ? -8.048 13.982 14.282 1.00 97.25 155 THR A C 1
ATOM 1202 O O . THR A 1 155 ? -8.497 14.932 13.652 1.00 97.25 155 THR A O 1
ATOM 1205 N N . VAL A 1 156 ? -6.742 13.813 14.455 1.00 97.06 156 VAL A N 1
ATOM 1206 C CA . VAL A 1 156 ? -5.732 14.710 13.887 1.00 97.06 156 VAL A CA 1
ATOM 1207 C C . VAL A 1 156 ? -4.810 13.979 12.920 1.00 97.06 156 VAL A C 1
ATOM 1209 O O . VAL A 1 156 ? -4.548 12.779 13.070 1.00 97.06 156 VAL A O 1
ATOM 1212 N N . LEU A 1 157 ? -4.290 14.705 11.931 1.00 96.94 157 LEU A N 1
ATOM 1213 C CA . LEU A 1 157 ? -3.255 14.194 11.039 1.00 96.94 157 LEU A CA 1
ATOM 1214 C C . LEU A 1 157 ? -1.924 14.085 11.797 1.00 96.94 157 LEU A C 1
ATOM 1216 O O . LEU A 1 157 ? -1.365 15.087 12.242 1.00 96.94 157 LEU A O 1
ATOM 1220 N N . GLY A 1 158 ? -1.406 12.866 11.956 1.00 96.81 158 GLY A N 1
ATOM 1221 C CA . GLY A 1 158 ? -0.090 12.647 12.559 1.00 96.81 158 GLY A CA 1
ATOM 1222 C C . GLY A 1 158 ? 1.055 13.168 11.685 1.00 96.81 158 GLY A C 1
ATOM 1223 O O . GLY A 1 158 ? 0.910 13.314 10.472 1.00 96.81 158 GLY A O 1
ATOM 1224 N N . SER A 1 159 ? 2.232 13.376 12.283 1.00 95.62 159 SER A N 1
ATOM 1225 C CA . SER A 1 159 ? 3.459 13.749 11.554 1.00 95.62 159 SER A CA 1
ATOM 1226 C C . SER A 1 159 ? 3.914 12.692 10.542 1.00 95.62 159 SER A C 1
ATOM 1228 O O . SER A 1 159 ? 4.673 12.986 9.625 1.00 95.62 159 SER A O 1
ATOM 1230 N N . ASP A 1 160 ? 3.422 11.464 10.681 1.00 94.56 160 ASP A N 1
ATOM 1231 C CA . ASP A 1 160 ? 3.617 10.351 9.758 1.00 94.56 160 ASP A CA 1
ATOM 1232 C C . ASP A 1 160 ? 2.541 10.264 8.661 1.00 94.56 160 ASP A C 1
ATOM 1234 O O . ASP A 1 160 ? 2.515 9.295 7.897 1.00 94.56 160 ASP A O 1
ATOM 1238 N N . ALA A 1 161 ? 1.663 11.268 8.573 1.00 94.25 161 ALA A N 1
ATOM 1239 C CA . ALA A 1 161 ? 0.498 11.311 7.694 1.00 94.25 161 ALA A CA 1
ATOM 1240 C C . ALA A 1 161 ? -0.501 10.166 7.935 1.00 94.25 161 ALA A C 1
ATOM 1242 O O . ALA A 1 161 ? -1.164 9.687 7.010 1.00 94.25 161 ALA A O 1
ATOM 1243 N N . VAL A 1 162 ? -0.595 9.696 9.180 1.00 95.19 162 VAL A N 1
ATOM 1244 C CA . VAL A 1 162 ? -1.516 8.634 9.594 1.00 95.19 162 VAL A CA 1
ATOM 1245 C C . VAL A 1 162 ? -2.528 9.201 10.577 1.00 95.19 162 VAL A C 1
ATOM 1247 O O . VAL A 1 162 ? -2.162 9.806 11.587 1.00 95.19 162 VAL A O 1
ATOM 1250 N N . VAL A 1 163 ? -3.807 8.944 10.314 1.00 96.00 163 VAL A N 1
ATOM 1251 C CA . VAL A 1 163 ? -4.879 9.192 11.281 1.00 96.00 163 VAL A CA 1
ATOM 1252 C C . VAL A 1 163 ? -5.109 7.957 12.134 1.00 96.00 163 VAL A C 1
ATOM 1254 O O . VAL A 1 163 ? -5.010 6.822 11.661 1.00 96.00 163 VAL A O 1
ATOM 1257 N N . ARG A 1 164 ? -5.416 8.180 13.409 1.00 97.12 164 ARG A N 1
ATOM 1258 C CA . ARG A 1 164 ? -5.661 7.123 14.392 1.00 97.12 164 ARG A CA 1
ATOM 1259 C C . ARG A 1 164 ? -7.010 7.375 15.040 1.00 97.12 164 ARG A C 1
ATOM 1261 O O . ARG A 1 164 ? -7.234 8.452 15.588 1.00 97.12 164 ARG A O 1
ATOM 1268 N N . PHE A 1 165 ? -7.915 6.410 14.950 1.00 97.25 165 PHE A N 1
ATOM 1269 C CA . PHE A 1 165 ? -9.272 6.534 15.483 1.00 97.25 165 PHE A CA 1
ATOM 1270 C C . PHE A 1 165 ? -9.842 5.161 15.841 1.00 97.25 165 PHE A C 1
ATOM 1272 O O . PHE A 1 165 ? -9.328 4.126 15.418 1.00 97.25 165 PHE A O 1
ATOM 1279 N N . THR A 1 166 ? -10.915 5.142 16.624 1.00 97.75 166 THR A N 1
ATOM 1280 C CA . THR A 1 166 ? -11.576 3.913 17.069 1.00 97.75 166 THR A CA 1
ATOM 1281 C C . THR A 1 166 ? -12.900 3.693 16.348 1.00 97.75 166 THR A C 1
ATOM 1283 O O . THR A 1 166 ? -13.648 4.627 16.054 1.00 97.75 166 THR A O 1
ATOM 1286 N N . LEU A 1 167 ? -13.238 2.426 16.112 1.00 97.81 167 LEU A N 1
ATOM 1287 C CA . LEU A 1 167 ? -14.577 2.023 15.685 1.00 97.81 167 LEU A CA 1
ATOM 1288 C C . LEU A 1 167 ? -15.528 2.029 16.895 1.00 97.81 167 LEU A C 1
ATOM 1290 O O . LEU A 1 167 ? -15.933 0.975 17.380 1.00 97.81 167 LEU A O 1
ATOM 1294 N N . THR A 1 168 ? -15.814 3.208 17.453 1.00 96.44 168 THR A N 1
ATOM 1295 C CA . THR A 1 168 ? -16.586 3.371 18.699 1.00 96.44 168 THR A CA 1
ATOM 1296 C C . THR A 1 168 ? -17.908 2.605 18.681 1.00 96.44 168 THR A C 1
ATOM 1298 O O . THR A 1 168 ? -18.720 2.766 17.777 1.00 96.44 168 THR A O 1
ATOM 1301 N N . GLY A 1 169 ? -18.128 1.771 19.701 1.00 94.81 169 GLY A N 1
ATOM 1302 C CA . GLY A 1 169 ? -19.349 0.973 19.856 1.00 94.81 169 GLY A CA 1
ATOM 1303 C C . GLY A 1 169 ? -19.371 -0.311 19.021 1.00 94.81 169 GLY A C 1
ATOM 1304 O O . GLY A 1 169 ? -20.231 -1.164 19.231 1.00 94.81 169 GLY A O 1
ATOM 1305 N N . PHE A 1 170 ? -18.405 -0.507 18.121 1.00 98.00 170 PHE A N 1
ATOM 1306 C CA . PHE A 1 170 ? -18.273 -1.746 17.370 1.00 98.00 170 PHE A CA 1
ATOM 1307 C C . PHE A 1 170 ? -17.527 -2.813 18.178 1.00 98.00 170 PHE A C 1
ATOM 1309 O O . PHE A 1 170 ? -16.489 -2.559 18.796 1.00 98.00 170 PHE A O 1
ATOM 1316 N N . ARG A 1 171 ? -18.046 -4.043 18.137 1.00 98.06 171 ARG A N 1
ATOM 1317 C CA . ARG A 1 171 ? -17.442 -5.215 18.772 1.00 98.06 171 ARG A CA 1
ATOM 1318 C C . ARG A 1 171 ? -17.487 -6.399 17.800 1.00 98.06 171 ARG A C 1
ATOM 1320 O O . ARG A 1 171 ? -18.545 -7.005 17.639 1.00 98.06 171 ARG A O 1
ATOM 1327 N N . PRO A 1 172 ? -16.376 -6.744 17.129 1.00 97.31 172 PRO A N 1
ATOM 1328 C CA . PRO A 1 172 ? -16.399 -7.750 16.082 1.00 97.31 172 PRO A CA 1
ATOM 1329 C C . PRO A 1 172 ? -16.534 -9.155 16.673 1.00 97.31 172 PRO A C 1
ATOM 1331 O O . PRO A 1 172 ? -15.830 -9.514 17.618 1.00 97.31 172 PRO A O 1
ATOM 1334 N N . ALA A 1 173 ? -17.396 -9.981 16.084 1.00 97.56 173 ALA A N 1
ATOM 1335 C CA . ALA A 1 173 ? -17.453 -11.412 16.377 1.00 97.56 173 ALA A CA 1
ATOM 1336 C C . ALA A 1 173 ? -16.110 -12.102 16.070 1.00 97.56 173 ALA A C 1
ATOM 1338 O O . ALA A 1 173 ? -15.336 -11.621 15.241 1.00 97.56 173 ALA A O 1
ATOM 1339 N N . ARG A 1 174 ? -15.832 -13.229 16.737 1.00 97.12 174 ARG A N 1
ATOM 1340 C CA . ARG A 1 174 ? -14.639 -14.067 16.496 1.00 97.12 174 ARG A CA 1
ATOM 1341 C C . ARG A 1 174 ? -14.672 -14.701 15.104 1.00 97.12 174 ARG A C 1
ATOM 1343 O O . ARG A 1 174 ? -15.757 -14.925 14.569 1.00 97.12 174 ARG A O 1
ATOM 1350 N N . LYS A 1 175 ? -13.496 -15.018 14.547 1.00 95.94 175 LYS A N 1
ATOM 1351 C CA . LYS A 1 175 ? -13.333 -15.727 13.260 1.00 95.94 175 LYS A CA 1
ATOM 1352 C C . LYS A 1 175 ? -14.184 -15.145 12.125 1.00 95.94 175 LYS A C 1
ATOM 1354 O O . LYS A 1 175 ? -14.785 -15.877 11.344 1.00 95.94 175 LYS A O 1
ATOM 1359 N N . THR A 1 176 ? -14.291 -13.822 12.080 1.00 97.19 176 THR A N 1
ATOM 1360 C CA . THR A 1 176 ? -15.160 -13.100 11.150 1.00 97.19 176 THR A CA 1
ATOM 1361 C C . THR A 1 176 ? -14.356 -12.053 10.392 1.00 97.19 176 THR A C 1
ATOM 1363 O O . THR A 1 176 ? -13.491 -11.387 10.960 1.00 97.19 176 THR A O 1
ATOM 1366 N N . THR A 1 177 ? -14.672 -11.895 9.110 1.00 97.19 177 THR A N 1
ATOM 1367 C CA . THR A 1 177 ? -14.089 -10.865 8.250 1.00 97.19 177 THR A CA 1
ATOM 1368 C C . THR A 1 177 ? -15.108 -9.764 7.981 1.00 97.19 177 THR A C 1
ATOM 1370 O O . THR A 1 177 ? -16.246 -10.048 7.603 1.00 97.19 177 THR A O 1
ATOM 1373 N N . TYR A 1 178 ? -14.684 -8.514 8.150 1.00 97.88 178 TYR A N 1
ATOM 1374 C CA . TYR A 1 178 ? -15.460 -7.315 7.852 1.00 97.88 178 TYR A CA 1
ATOM 1375 C C . TYR A 1 178 ? -14.729 -6.457 6.823 1.00 97.88 178 TYR A C 1
ATOM 1377 O O . TYR A 1 178 ? -13.500 -6.475 6.743 1.00 97.88 178 TYR A O 1
ATOM 1385 N N . THR A 1 179 ? -15.491 -5.659 6.089 1.00 97.25 179 THR A N 1
ATOM 1386 C CA . THR A 1 179 ? -14.964 -4.552 5.287 1.00 97.25 179 THR A CA 1
ATOM 1387 C C . THR A 1 179 ? -15.216 -3.254 6.041 1.00 97.25 179 THR A C 1
ATOM 1389 O O . THR A 1 179 ? -16.314 -3.063 6.559 1.00 97.25 179 THR A O 1
ATOM 1392 N N . VAL A 1 180 ? -14.227 -2.369 6.125 1.00 97.38 180 VAL A N 1
ATOM 1393 C CA . VAL A 1 180 ? -14.389 -1.030 6.707 1.00 97.38 180 VAL A CA 1
ATOM 1394 C C . VAL A 1 180 ? -14.186 -0.006 5.601 1.00 97.38 180 VAL A C 1
ATOM 1396 O O . VAL A 1 180 ? -13.073 0.178 5.115 1.00 97.38 180 VAL A O 1
ATOM 1399 N N . GLU A 1 181 ? -15.271 0.631 5.186 1.00 97.12 181 GLU A N 1
ATOM 1400 C CA . GLU A 1 181 ? -15.249 1.775 4.275 1.00 97.12 181 GLU A CA 1
ATOM 1401 C C . GLU A 1 181 ? -14.992 3.033 5.099 1.00 97.12 181 GLU A C 1
ATOM 1403 O O . GLU A 1 181 ? -15.634 3.227 6.132 1.00 97.12 181 GLU A O 1
ATOM 1408 N N . ILE A 1 182 ? -14.058 3.868 4.661 1.00 96.62 182 ILE A N 1
ATOM 1409 C CA . ILE A 1 182 ? -13.690 5.118 5.323 1.00 96.62 182 ILE A CA 1
ATOM 1410 C C . ILE A 1 182 ? -13.742 6.234 4.295 1.00 96.62 182 ILE A C 1
ATOM 1412 O O . ILE A 1 182 ? -13.217 6.087 3.195 1.00 96.62 182 ILE A O 1
ATOM 1416 N N . GLU A 1 183 ? -14.311 7.355 4.698 1.00 97.06 183 GLU A N 1
ATOM 1417 C CA . GLU A 1 183 ? -14.209 8.640 4.028 1.00 97.06 183 GLU A CA 1
ATOM 1418 C C . GLU A 1 183 ? -13.596 9.616 5.029 1.00 97.06 183 GLU A C 1
ATOM 1420 O O . GLU A 1 183 ? -14.154 9.839 6.103 1.00 97.06 183 GLU A O 1
ATOM 1425 N N . ALA A 1 184 ? -12.406 10.119 4.722 1.00 96.06 184 ALA A N 1
ATOM 1426 C CA . ALA A 1 184 ? -11.722 11.117 5.528 1.00 96.06 184 ALA A CA 1
ATOM 1427 C C . ALA A 1 184 ? -11.830 12.474 4.844 1.00 96.06 184 ALA A C 1
ATOM 1429 O O . ALA A 1 184 ? -11.668 12.540 3.631 1.00 96.06 184 ALA A O 1
ATOM 1430 N N . ASN A 1 185 ? -12.008 13.558 5.587 1.00 95.50 185 ASN A N 1
ATOM 1431 C CA . ASN A 1 185 ? -12.082 14.910 5.037 1.00 95.50 185 ASN A CA 1
ATOM 1432 C C . ASN A 1 185 ? -11.309 15.904 5.910 1.00 95.50 185 ASN A C 1
ATOM 1434 O O . ASN A 1 185 ? -11.235 15.753 7.130 1.00 95.50 185 ASN A O 1
ATOM 1438 N N . THR A 1 186 ? -10.754 16.933 5.278 1.00 92.00 186 THR A N 1
ATOM 1439 C CA . THR A 1 186 ? -10.221 18.125 5.954 1.00 92.00 186 THR A CA 1
ATOM 1440 C C . THR A 1 186 ? -11.055 19.339 5.551 1.00 92.00 186 THR A C 1
ATOM 1442 O O . THR A 1 186 ? -11.966 19.225 4.732 1.00 92.00 186 THR A O 1
ATOM 1445 N N . ALA A 1 187 ? -10.770 20.511 6.121 1.00 83.12 187 ALA A N 1
ATOM 1446 C CA . ALA A 1 187 ? -11.456 21.745 5.732 1.00 83.12 187 ALA A CA 1
ATOM 1447 C C . ALA A 1 187 ? -11.133 22.195 4.292 1.00 83.12 187 ALA A C 1
ATOM 1449 O O . ALA A 1 187 ? -11.925 22.911 3.687 1.00 83.12 187 ALA A O 1
ATOM 1450 N N . ASN A 1 188 ? -9.976 21.789 3.754 1.00 77.81 188 ASN A N 1
ATOM 1451 C CA . ASN A 1 188 ? -9.361 22.442 2.593 1.00 77.81 188 ASN A CA 1
ATOM 1452 C C . ASN A 1 188 ? -9.110 21.507 1.401 1.00 77.81 188 ASN A C 1
ATOM 1454 O O . ASN A 1 188 ? -8.642 21.975 0.365 1.00 77.81 188 ASN A O 1
ATOM 1458 N N . LEU A 1 189 ? -9.347 20.200 1.542 1.00 82.88 189 LEU A N 1
ATOM 1459 C CA . LEU A 1 189 ? -9.025 19.202 0.521 1.00 82.88 189 LEU A CA 1
ATOM 1460 C C . LEU A 1 189 ? -10.205 18.281 0.242 1.00 82.88 189 LEU A C 1
ATOM 1462 O O . LEU A 1 189 ? -11.064 18.064 1.099 1.00 82.88 189 LEU A O 1
ATOM 1466 N N . ASP A 1 190 ? -10.189 17.705 -0.958 1.00 89.56 190 ASP A N 1
ATOM 1467 C CA . ASP A 1 190 ? -11.162 16.702 -1.366 1.00 89.56 190 ASP A CA 1
ATOM 1468 C C . ASP A 1 190 ? -11.144 15.495 -0.414 1.00 89.56 190 ASP A C 1
ATOM 1470 O O . ASP A 1 190 ? -10.066 15.060 0.012 1.00 89.56 190 ASP A O 1
ATOM 1474 N N . PRO A 1 191 ? -12.316 14.908 -0.111 1.00 93.00 191 PRO A N 1
ATOM 1475 C CA . PRO A 1 191 ? -12.390 13.717 0.714 1.00 93.00 191 PRO A CA 1
ATOM 1476 C C . PRO A 1 191 ? -11.593 12.544 0.137 1.00 93.00 191 PRO A C 1
ATOM 1478 O O . PRO A 1 191 ? -11.637 12.239 -1.057 1.00 93.00 191 PRO A O 1
ATOM 1481 N N . VAL A 1 192 ? -10.911 11.821 1.020 1.00 93.38 192 VAL A N 1
ATOM 1482 C CA . VAL A 1 192 ? -10.106 10.647 0.690 1.00 93.38 192 VAL A CA 1
ATOM 1483 C C . VAL A 1 192 ? -10.805 9.383 1.179 1.00 93.38 192 VAL A C 1
ATOM 1485 O O . VAL A 1 192 ? -11.021 9.184 2.375 1.00 93.38 192 VAL A O 1
ATOM 1488 N N . GLY A 1 193 ? -11.115 8.490 0.238 1.00 93.81 193 GLY A N 1
ATOM 1489 C CA . GLY A 1 193 ? -11.700 7.181 0.516 1.00 93.81 193 GLY A CA 1
ATOM 1490 C C . GLY A 1 193 ? -10.658 6.093 0.805 1.00 93.81 193 GLY A C 1
ATOM 1491 O O . GLY A 1 193 ? -9.596 6.046 0.173 1.00 93.81 193 GLY A O 1
ATOM 1492 N N . ARG A 1 194 ? -10.979 5.168 1.720 1.00 93.25 194 ARG A N 1
ATOM 1493 C CA . ARG A 1 194 ? -10.250 3.904 1.952 1.00 93.25 194 ARG A CA 1
ATOM 1494 C C . ARG A 1 194 ? -11.209 2.734 2.122 1.00 93.25 194 ARG A C 1
ATOM 1496 O O . ARG A 1 194 ? -12.310 2.890 2.641 1.00 93.25 194 ARG A O 1
ATOM 1503 N N . THR A 1 195 ? -10.765 1.544 1.727 1.00 93.69 195 THR A N 1
ATOM 1504 C CA . THR A 1 195 ? -11.461 0.285 2.020 1.00 93.69 195 THR A CA 1
ATOM 1505 C C . THR A 1 195 ? -10.491 -0.670 2.695 1.00 93.69 195 THR A C 1
ATOM 1507 O O . THR A 1 195 ? -9.523 -1.119 2.089 1.00 93.69 195 THR A O 1
ATOM 1510 N N . LEU A 1 196 ? -10.747 -0.979 3.961 1.00 93.94 196 LEU A N 1
ATOM 1511 C CA . LEU A 1 196 ? -9.905 -1.847 4.778 1.00 93.94 196 LEU A CA 1
ATOM 1512 C C . LEU A 1 196 ? -10.570 -3.208 4.974 1.00 93.94 196 LEU A C 1
ATOM 1514 O O . LEU A 1 196 ? -11.798 -3.327 4.947 1.00 93.94 196 LEU A O 1
ATOM 1518 N N . THR A 1 197 ? -9.760 -4.225 5.251 1.00 93.75 197 THR A N 1
ATOM 1519 C CA . THR A 1 197 ? -10.250 -5.542 5.674 1.00 93.75 197 THR A CA 1
ATOM 1520 C C . THR A 1 197 ? -9.934 -5.751 7.144 1.00 93.75 197 THR A C 1
ATOM 1522 O O . THR A 1 197 ? -8.801 -5.566 7.570 1.00 93.75 197 THR A O 1
ATOM 1525 N N . LEU A 1 198 ? -10.918 -6.177 7.926 1.00 95.31 198 LEU A N 1
ATOM 1526 C CA . LEU A 1 198 ? -10.745 -6.530 9.328 1.00 95.31 198 LEU A CA 1
ATOM 1527 C C . LEU A 1 198 ? -10.974 -8.029 9.508 1.00 95.31 198 LEU A C 1
ATOM 1529 O O . LEU A 1 198 ? -12.077 -8.508 9.260 1.00 95.31 198 LEU A O 1
ATOM 1533 N N . ILE A 1 199 ? -9.961 -8.762 9.958 1.00 94.88 199 ILE A N 1
ATOM 1534 C CA . ILE A 1 199 ? -10.010 -10.200 10.231 1.00 94.88 199 ILE A CA 1
ATOM 1535 C C . ILE A 1 199 ? -9.901 -10.409 11.736 1.00 94.88 199 ILE A C 1
ATOM 1537 O O . ILE A 1 199 ? -8.991 -9.886 12.382 1.00 94.88 199 ILE A O 1
ATOM 1541 N N . THR A 1 200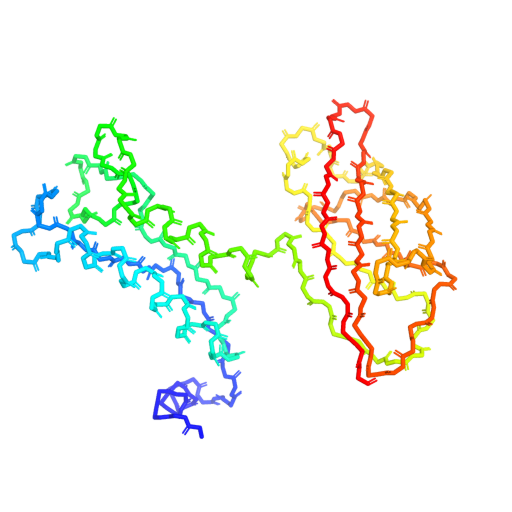 ? -10.813 -11.192 12.307 1.00 95.88 200 THR A N 1
ATOM 1542 C CA . THR A 1 200 ? -10.740 -11.537 13.726 1.00 95.88 200 THR A CA 1
ATOM 1543 C C . THR A 1 200 ? -10.271 -12.959 13.982 1.00 95.88 200 THR A C 1
ATOM 1545 O O . THR A 1 200 ? -10.686 -13.892 13.294 1.00 95.88 200 THR A O 1
ATOM 1548 N N . THR A 1 201 ? -9.427 -13.117 15.004 1.00 90.44 201 THR A N 1
ATOM 1549 C CA . THR A 1 201 ? -9.025 -14.418 15.561 1.00 90.44 201 THR A CA 1
ATOM 1550 C C . THR A 1 201 ? -9.970 -14.891 16.662 1.00 90.44 201 THR A C 1
ATOM 1552 O O . THR A 1 201 ? -10.588 -14.039 17.354 1.00 90.44 201 THR A O 1
#